Protein AF-A0A931T0I1-F1 (afdb_monomer)

Radius of gyration: 26.77 Å; Cα contacts (8 Å, |Δi|>4): 353; chains: 1; bounding box: 105×71×57 Å

pLDDT: mean 78.54, std 18.78, range [34.66, 98.31]

Solvent-accessible surface area (backbone atoms only — not comparable to full-atom values): 14944 Å² total; per-residue (Å²): 133,81,88,83,89,84,88,86,84,89,80,81,85,80,77,81,77,79,78,68,76,81,76,71,75,76,75,79,59,57,70,60,51,48,52,54,36,16,62,74,53,70,42,56,62,56,46,47,55,34,43,28,49,71,57,39,61,64,31,53,87,37,68,49,97,89,58,20,32,9,26,45,39,43,41,66,70,55,25,59,43,66,76,31,54,48,87,41,60,67,39,20,42,44,46,37,40,50,52,42,37,56,31,26,75,71,60,79,34,68,59,48,9,48,20,18,67,76,64,35,55,67,52,27,61,74,66,72,40,62,43,78,91,27,46,66,60,36,50,64,28,54,57,90,29,65,62,76,77,35,96,85,49,62,86,76,67,77,80,67,91,61,75,83,75,80,78,74,77,69,49,80,31,55,91,54,48,79,78,41,61,65,42,82,49,98,89,44,76,33,96,45,66,42,67,47,62,67,89,86,63,75,74,49,50,35,46,52,27,35,25,75,36,48,47,50,31,92,93,35,38,37,27,39,31,32,40,57,56,97,91,42,69,50,78,47,57,64,43,94,73,80,94,62,50,62,71,41,74,48,95

Foldseek 3Di:
DDDDDDDDDDDDDPPPPPPPPPPPPPPPPLLVLLVVLCVVLLNQSLLSQLQLCLQANQAQQDADPQGQGGSNRHHPVQCQQQVFDSSDNNSVSNSNSNQLSV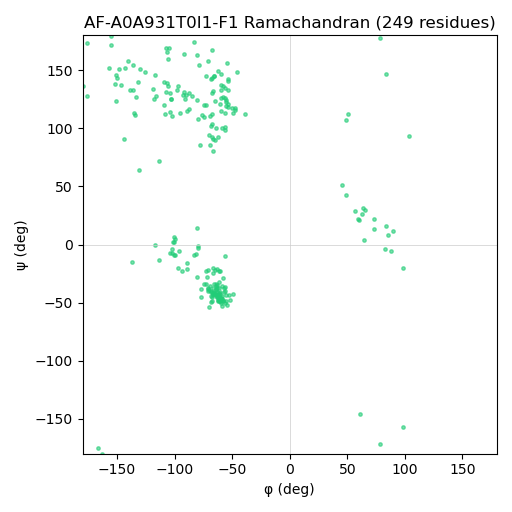LCLVLVDNLRSQLCSVPNNVQCLVVVDSDPVCPVVSCSSCVPRVCVVDPPDRPPPPPPPDDPPPDPAFDQQFPFDFPDAAADDPSGGDSHTDGDDPAPGGGAGRHKFFWQDAGQHPVFGGKTKGDPPPPDIDIDGDHPDTPDHHGDIGD

Mean predicted aligned error: 15.13 Å

Sequence (251 aa):
MASSARLSAGALFLGLLLLLPYQASASTDIPALVDKYAARYGVPLDVARNLVRVESGGRQSAVNPTGARGVMQLLPSTARALGVDINDPEQNIEGGMRYLRLQYDRFGRWDLALAAYHAGPRAVISCNCVPAKSQAYVRSILRNTRTLASPDQAPSQEKKDGAPQLYGGFQWPVRGVITAGFGRQGGRFHAGVDLSAPQGTPIGAARAGRVVLSDWHYDYGRTVILDHGEGLSTLYGHASVLLVGAGDVVE

Structure (mmCIF, N/CA/C/O backbone):
data_AF-A0A931T0I1-F1
#
_entry.id   AF-A0A931T0I1-F1
#
loop_
_atom_site.group_PDB
_atom_site.id
_atom_site.type_symbol
_atom_site.label_atom_id
_atom_site.label_alt_id
_atom_site.label_comp_id
_atom_site.label_asym_id
_atom_site.label_entity_id
_atom_site.label_seq_id
_atom_site.pdbx_PDB_ins_code
_atom_site.Cartn_x
_atom_site.Cartn_y
_atom_site.Cartn_z
_atom_site.occupancy
_atom_site.B_iso_or_equiv
_atom_site.auth_seq_id
_atom_site.auth_comp_id
_atom_site.auth_asym_id
_atom_site.auth_atom_id
_atom_site.pdbx_PDB_mod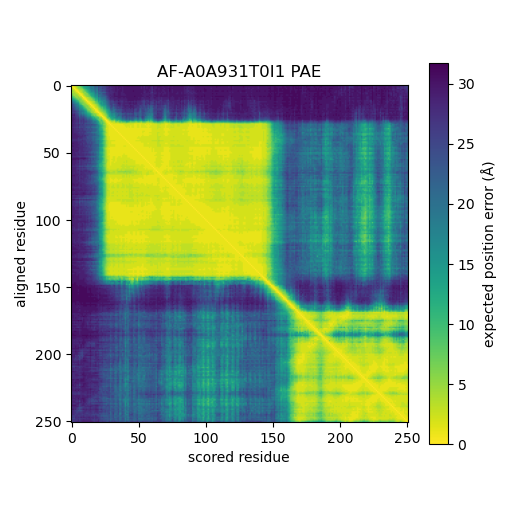el_num
ATOM 1 N N . MET A 1 1 ? 74.686 -51.696 -17.044 1.00 39.28 1 MET A N 1
ATOM 2 C CA . MET A 1 1 ?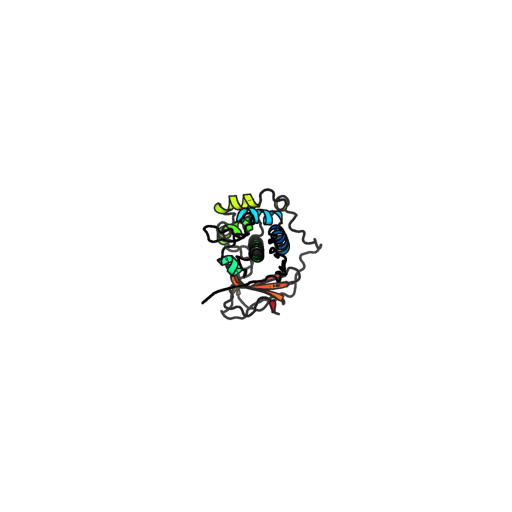 74.621 -51.423 -18.496 1.00 39.28 1 MET A CA 1
ATOM 3 C C . MET A 1 1 ? 73.158 -51.329 -18.911 1.00 39.28 1 MET A C 1
ATOM 5 O O . MET A 1 1 ? 72.410 -52.192 -18.487 1.00 39.28 1 MET A O 1
ATOM 9 N N . ALA A 1 2 ? 72.824 -50.284 -19.685 1.00 37.91 2 ALA A N 1
ATOM 10 C CA . ALA A 1 2 ? 71.693 -50.122 -20.623 1.00 37.91 2 ALA A CA 1
ATOM 11 C C . ALA A 1 2 ? 70.264 -50.449 -20.119 1.00 37.91 2 ALA A C 1
ATOM 13 O O . ALA A 1 2 ? 69.955 -51.583 -19.793 1.00 37.91 2 ALA A O 1
ATOM 14 N N . SER A 1 3 ? 69.344 -49.487 -19.965 1.00 42.66 3 SER A N 1
ATOM 15 C CA . SER A 1 3 ? 68.671 -48.686 -21.012 1.00 42.66 3 SER A CA 1
ATOM 16 C C . SER A 1 3 ? 68.089 -49.520 -22.157 1.00 42.66 3 SER A C 1
ATOM 18 O O . SER A 1 3 ? 68.832 -49.982 -23.018 1.00 42.66 3 SER A O 1
ATOM 20 N N . SER A 1 4 ? 66.759 -49.650 -22.214 1.00 39.94 4 SER A N 1
ATOM 21 C CA . SER A 1 4 ? 65.959 -49.199 -23.369 1.00 39.94 4 SER A CA 1
ATOM 22 C C . SER A 1 4 ? 64.451 -49.388 -23.136 1.00 39.94 4 SER A C 1
ATOM 24 O O . SER A 1 4 ? 63.968 -50.457 -22.781 1.00 39.94 4 SER A O 1
ATOM 26 N N . ALA A 1 5 ? 63.723 -48.292 -23.345 1.00 44.84 5 ALA A N 1
ATOM 27 C CA . ALA A 1 5 ? 62.269 -48.177 -23.383 1.00 44.84 5 ALA A CA 1
ATOM 28 C C . ALA A 1 5 ? 61.658 -48.831 -24.63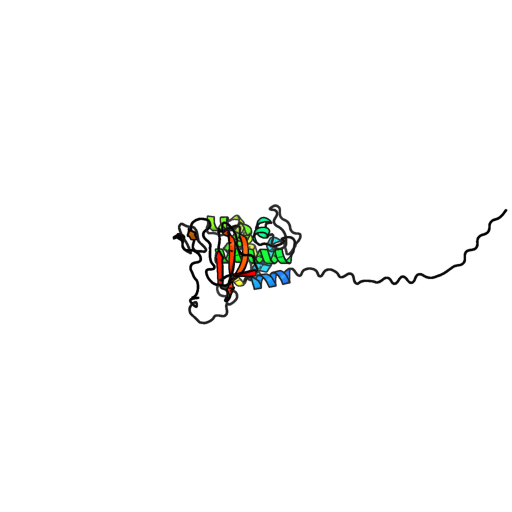1 1.00 44.84 5 ALA A C 1
ATOM 30 O O . ALA A 1 5 ? 62.336 -48.837 -25.656 1.00 44.84 5 ALA A O 1
ATOM 31 N N . ARG A 1 6 ? 60.360 -49.202 -24.589 1.00 42.66 6 ARG A N 1
ATOM 32 C CA . ARG A 1 6 ? 59.399 -49.044 -25.712 1.00 42.66 6 ARG A CA 1
ATOM 33 C C . ARG A 1 6 ? 57.955 -48.859 -25.212 1.00 42.66 6 ARG A C 1
ATOM 35 O O . ARG A 1 6 ? 57.430 -49.699 -24.492 1.00 42.66 6 ARG A O 1
ATOM 42 N N . LEU A 1 7 ? 57.340 -47.753 -25.633 1.00 44.62 7 LEU A N 1
ATOM 43 C CA . LEU A 1 7 ? 55.896 -47.482 -25.621 1.00 44.62 7 LEU A CA 1
ATOM 44 C C . LEU A 1 7 ? 55.210 -48.186 -26.809 1.00 44.62 7 LEU A C 1
ATOM 46 O O . LEU A 1 7 ? 55.831 -48.364 -27.855 1.00 44.62 7 LEU A O 1
ATOM 50 N N . SER A 1 8 ? 53.913 -48.481 -26.678 1.00 42.62 8 SER A N 1
ATOM 51 C CA . SER A 1 8 ? 52.958 -48.626 -27.789 1.00 42.62 8 SER A CA 1
ATOM 52 C C . SER A 1 8 ? 51.555 -48.243 -27.306 1.00 42.62 8 SER A C 1
ATOM 54 O O . SER A 1 8 ? 51.225 -48.414 -26.137 1.00 42.62 8 SER A O 1
ATOM 56 N N . ALA A 1 9 ? 50.776 -47.660 -28.210 1.00 43.12 9 ALA A N 1
ATOM 57 C CA . ALA A 1 9 ? 49.696 -46.717 -27.965 1.00 43.12 9 ALA A CA 1
ATOM 58 C C . ALA A 1 9 ? 48.291 -47.325 -27.802 1.00 43.12 9 ALA A C 1
ATOM 60 O O . ALA A 1 9 ? 48.008 -48.409 -28.301 1.00 43.12 9 ALA A O 1
ATOM 61 N N . GLY A 1 10 ? 47.389 -46.501 -27.253 1.00 43.00 10 GLY A N 1
ATOM 62 C CA . GLY A 1 10 ? 46.099 -46.231 -27.894 1.00 43.00 10 GLY A CA 1
ATOM 63 C C . GLY A 1 10 ? 44.871 -46.923 -27.309 1.00 43.00 10 GLY A C 1
ATOM 64 O O . GLY A 1 10 ? 44.475 -47.982 -27.777 1.00 43.00 10 GLY A O 1
ATOM 65 N N . ALA A 1 11 ? 44.170 -46.242 -26.402 1.00 46.75 11 ALA A N 1
ATOM 66 C CA . ALA A 1 11 ? 42.723 -46.393 -26.277 1.00 46.75 11 ALA A CA 1
ATOM 67 C C . ALA A 1 11 ? 42.101 -45.001 -26.127 1.00 46.75 11 ALA A C 1
ATOM 69 O O . ALA A 1 11 ? 42.373 -44.267 -25.178 1.00 46.75 11 ALA A O 1
ATOM 70 N N . LEU A 1 12 ? 41.347 -44.634 -27.159 1.00 41.53 12 LEU A N 1
ATOM 71 C CA . LEU A 1 12 ? 40.668 -43.362 -27.347 1.00 41.53 12 LEU A CA 1
ATOM 72 C C . LEU A 1 12 ? 39.692 -43.050 -26.207 1.00 41.53 12 LEU A C 1
ATOM 74 O O . LEU A 1 12 ? 38.886 -43.884 -25.802 1.00 41.53 12 LEU A O 1
ATOM 78 N N . PHE A 1 13 ? 39.732 -41.793 -25.770 1.00 45.56 13 PHE A N 1
ATOM 79 C CA . PHE A 1 13 ? 38.674 -41.125 -25.023 1.00 45.56 13 PHE A CA 1
ATOM 80 C C . PHE A 1 13 ? 37.353 -41.206 -25.805 1.00 45.56 13 PHE A C 1
ATOM 82 O O . PHE A 1 13 ? 37.238 -40.622 -26.881 1.00 45.56 13 PHE A O 1
ATOM 89 N N . LEU A 1 14 ? 36.332 -41.840 -25.229 1.00 41.75 14 LEU A N 1
ATOM 90 C CA . LEU A 1 14 ? 34.938 -41.515 -25.531 1.00 41.75 14 LEU A CA 1
ATOM 91 C C . LEU A 1 14 ? 34.320 -40.916 -24.265 1.00 41.75 14 LEU A C 1
ATOM 93 O O . LEU A 1 14 ? 33.559 -41.548 -23.537 1.00 41.75 14 LEU A O 1
ATOM 97 N N . GLY A 1 15 ? 34.732 -39.685 -23.959 1.00 44.69 15 GLY A N 1
ATOM 98 C CA . GLY A 1 15 ? 34.054 -38.865 -22.967 1.00 44.69 15 GLY A CA 1
ATOM 99 C C . GLY A 1 15 ? 32.688 -38.484 -23.519 1.00 44.69 15 GLY A C 1
ATOM 100 O O . GLY A 1 15 ? 32.592 -37.600 -24.367 1.00 44.69 15 GLY A O 1
ATOM 101 N N . LEU A 1 16 ? 31.636 -39.158 -23.058 1.00 47.34 16 LEU A N 1
ATOM 102 C CA . LEU A 1 16 ? 30.267 -38.690 -23.226 1.00 47.34 16 LEU A CA 1
ATOM 103 C C . LEU A 1 16 ? 30.133 -37.389 -22.425 1.00 47.34 16 LEU A C 1
ATOM 105 O O . LEU A 1 16 ? 29.838 -37.402 -21.231 1.00 47.34 16 LEU A O 1
ATOM 109 N N . LEU A 1 17 ? 30.409 -36.259 -23.076 1.00 53.91 17 LEU A N 1
ATOM 110 C CA . LEU A 1 17 ? 30.082 -34.939 -22.561 1.00 53.91 17 LEU A CA 1
ATOM 111 C C . LEU A 1 17 ? 28.553 -34.833 -22.564 1.00 53.91 17 LEU A C 1
ATOM 113 O O . LEU A 1 17 ? 27.941 -34.497 -23.576 1.00 53.91 17 LEU A O 1
ATOM 117 N N . LEU A 1 18 ? 27.933 -35.188 -21.439 1.00 51.91 18 LEU A N 1
ATOM 118 C CA . LEU A 1 18 ? 26.526 -34.919 -21.170 1.00 51.91 18 LEU A CA 1
ATOM 119 C C . LEU A 1 18 ? 26.352 -33.395 -21.149 1.00 51.91 18 LEU A C 1
ATOM 121 O O . LEU A 1 18 ? 26.559 -32.738 -20.131 1.00 51.91 18 LEU A O 1
ATOM 125 N N . LEU A 1 19 ? 26.010 -32.831 -22.307 1.00 59.41 19 LEU A N 1
ATOM 126 C CA . LEU A 1 19 ? 25.482 -31.479 -22.433 1.00 59.41 19 LEU A CA 1
ATOM 127 C C . LEU A 1 19 ? 24.107 -31.472 -21.761 1.00 59.41 19 LEU A C 1
ATOM 129 O O . LEU A 1 19 ? 23.077 -31.602 -22.420 1.00 59.41 19 LEU A O 1
ATOM 133 N N . LEU A 1 20 ? 24.086 -31.368 -20.431 1.00 54.78 20 LEU A N 1
ATOM 134 C CA . LEU A 1 20 ? 22.876 -30.951 -19.738 1.00 54.78 20 LEU A CA 1
ATOM 135 C C . LEU A 1 20 ? 22.497 -29.591 -20.336 1.00 54.78 20 LEU A C 1
ATOM 137 O O . LEU A 1 20 ? 23.362 -28.708 -20.381 1.00 54.78 20 LEU A O 1
ATOM 141 N N . PRO A 1 21 ? 21.262 -29.400 -20.831 1.00 53.94 21 PRO A N 1
ATOM 142 C CA . PRO A 1 21 ? 20.842 -28.075 -21.240 1.00 53.94 21 PRO A CA 1
ATOM 143 C C . PRO A 1 21 ? 21.047 -27.158 -20.036 1.00 53.94 21 PRO A C 1
ATOM 145 O O . PRO A 1 21 ? 20.543 -27.429 -18.944 1.00 53.94 21 PRO A O 1
ATOM 148 N N . TYR A 1 22 ? 21.839 -26.102 -20.222 1.00 56.28 22 TYR A N 1
ATOM 149 C CA . TYR A 1 22 ? 21.870 -24.993 -19.285 1.00 56.28 22 TYR A CA 1
ATOM 150 C C . TYR A 1 22 ? 20.440 -24.460 -19.241 1.00 56.28 22 TYR A C 1
ATOM 152 O O . TYR A 1 22 ? 19.994 -23.794 -20.175 1.00 56.28 22 TYR A O 1
ATOM 160 N N . GLN A 1 23 ? 19.688 -24.843 -18.208 1.00 50.84 23 GLN A N 1
ATOM 161 C CA . GLN A 1 23 ? 18.370 -24.289 -17.951 1.00 50.84 23 GLN A CA 1
ATOM 162 C C . GLN A 1 23 ? 18.609 -22.829 -17.578 1.00 50.84 23 GLN A C 1
ATOM 164 O O . GLN A 1 23 ? 18.891 -22.507 -16.424 1.00 50.84 23 GLN A O 1
ATOM 169 N N . ALA A 1 24 ? 18.587 -21.950 -18.580 1.00 51.09 24 ALA A N 1
ATOM 170 C CA . ALA A 1 24 ? 18.545 -20.522 -18.352 1.00 51.09 24 ALA A CA 1
ATOM 171 C C . ALA A 1 24 ? 17.316 -20.271 -17.476 1.00 51.09 24 ALA A C 1
ATOM 173 O O . ALA A 1 24 ? 16.191 -20.539 -17.898 1.00 51.09 24 ALA A O 1
ATOM 174 N N . SER A 1 25 ? 17.546 -19.845 -16.232 1.00 50.84 25 SER A N 1
ATOM 175 C CA . SER A 1 25 ? 16.476 -19.465 -15.314 1.00 50.84 25 SER A CA 1
ATOM 176 C C . SER A 1 25 ? 15.561 -18.498 -16.061 1.00 50.84 25 SER A C 1
ATOM 178 O O . SER A 1 25 ? 16.039 -17.467 -16.542 1.00 50.84 25 SER A O 1
ATOM 180 N N . ALA A 1 26 ? 14.296 -18.874 -16.262 1.00 57.47 26 ALA A N 1
ATOM 181 C CA . ALA A 1 26 ? 13.353 -18.058 -17.012 1.00 57.47 26 ALA A CA 1
ATOM 182 C C . ALA A 1 26 ? 13.342 -16.657 -16.390 1.00 57.47 26 ALA A C 1
ATOM 184 O O . ALA A 1 26 ? 13.067 -16.505 -15.199 1.00 57.47 26 ALA A O 1
ATOM 185 N N . SER A 1 27 ? 13.717 -15.641 -17.167 1.00 67.81 27 SER A N 1
ATOM 186 C CA . SER A 1 27 ? 13.719 -14.260 -16.695 1.00 67.81 27 SER A CA 1
ATOM 187 C C . SER A 1 27 ? 12.324 -13.916 -16.185 1.00 67.81 27 SER A C 1
ATOM 189 O O . SER A 1 27 ? 11.358 -14.064 -16.934 1.00 67.81 27 SER A O 1
ATOM 191 N N . THR A 1 28 ? 12.209 -13.472 -14.934 1.00 83.38 28 THR A N 1
ATOM 192 C CA . THR A 1 28 ? 10.929 -13.065 -14.352 1.00 83.38 28 THR A CA 1
ATOM 193 C C . THR A 1 28 ? 10.257 -12.014 -15.239 1.00 83.38 28 THR A C 1
ATOM 195 O O . THR A 1 28 ? 10.821 -10.943 -15.472 1.00 83.38 28 THR A O 1
ATOM 198 N N . ASP A 1 29 ? 9.049 -12.306 -15.722 1.00 95.00 29 ASP A N 1
ATOM 199 C CA . ASP A 1 29 ? 8.261 -11.377 -16.534 1.00 95.00 29 ASP A CA 1
ATOM 200 C C . ASP A 1 29 ? 7.613 -10.317 -15.630 1.00 95.00 29 ASP A C 1
ATOM 202 O O . ASP A 1 29 ? 6.489 -10.459 -15.145 1.00 95.00 29 ASP A O 1
ATOM 206 N N . ILE A 1 30 ? 8.377 -9.257 -15.351 1.00 96.19 30 ILE A N 1
ATOM 207 C CA . ILE A 1 30 ? 7.941 -8.132 -14.517 1.00 96.19 30 ILE A CA 1
ATOM 208 C C . ILE A 1 30 ? 6.632 -7.512 -15.039 1.00 96.19 30 ILE A C 1
ATOM 210 O O . ILE A 1 30 ? 5.723 -7.342 -14.226 1.00 96.19 30 ILE A O 1
ATOM 214 N N . PRO A 1 31 ? 6.471 -7.196 -16.344 1.00 97.25 31 PRO A N 1
ATOM 215 C CA . PRO A 1 31 ? 5.186 -6.745 -16.881 1.00 97.25 31 PRO A CA 1
ATOM 216 C C . PRO A 1 31 ? 4.008 -7.671 -16.554 1.00 97.25 31 PRO A C 1
ATOM 218 O O . PRO A 1 31 ? 2.986 -7.189 -16.067 1.00 97.25 31 PRO A O 1
ATOM 221 N N . ALA A 1 32 ? 4.147 -8.985 -16.757 1.00 96.44 32 ALA A N 1
ATOM 222 C CA . ALA A 1 32 ? 3.066 -9.928 -16.471 1.00 96.44 32 ALA A CA 1
ATOM 223 C C . ALA A 1 32 ? 2.710 -9.980 -14.976 1.00 96.44 32 ALA A C 1
ATOM 225 O O . ALA A 1 32 ? 1.532 -10.040 -14.619 1.00 96.44 32 ALA A O 1
ATOM 226 N N . LEU A 1 33 ? 3.707 -9.905 -14.088 1.00 97.31 33 LEU A N 1
ATOM 227 C CA . LEU A 1 33 ? 3.473 -9.833 -12.643 1.00 97.31 33 LEU A CA 1
ATOM 228 C C . LEU A 1 33 ? 2.764 -8.536 -12.239 1.00 97.31 33 LEU A C 1
ATOM 230 O O . LEU A 1 33 ? 1.833 -8.565 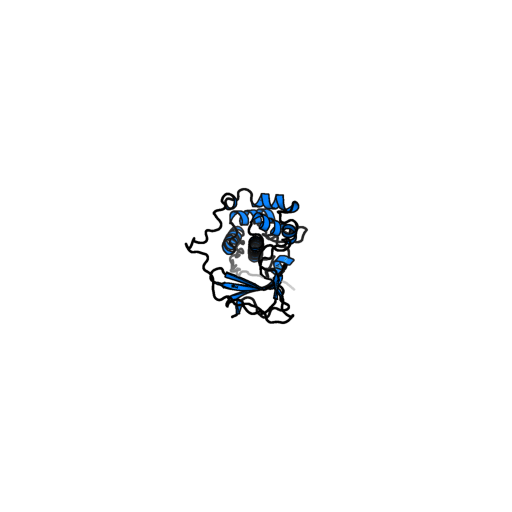-11.434 1.00 97.31 33 LEU A O 1
ATOM 234 N N . VAL A 1 34 ? 3.164 -7.401 -12.814 1.00 97.88 34 VAL A N 1
ATOM 235 C CA . VAL A 1 34 ? 2.508 -6.106 -12.582 1.00 97.88 34 VAL A CA 1
ATOM 236 C C . VAL A 1 34 ? 1.039 -6.179 -12.977 1.00 97.88 34 VAL A C 1
ATOM 238 O O . VAL A 1 34 ? 0.186 -5.793 -12.182 1.00 97.88 34 VAL A O 1
ATOM 241 N N . ASP A 1 35 ? 0.733 -6.727 -14.152 1.00 95.00 35 ASP A N 1
ATOM 242 C CA . ASP A 1 35 ? -0.639 -6.887 -14.630 1.00 95.00 35 ASP A CA 1
ATOM 243 C C . ASP A 1 35 ? -1.455 -7.830 -13.725 1.00 95.00 35 ASP A C 1
ATOM 245 O O . ASP A 1 35 ? -2.571 -7.492 -13.319 1.00 95.00 35 ASP A O 1
ATOM 249 N N . LYS A 1 36 ? -0.873 -8.978 -13.343 1.00 93.44 36 LYS A N 1
ATOM 250 C CA . LYS A 1 36 ? -1.465 -9.964 -12.421 1.00 93.44 36 LYS A CA 1
ATOM 251 C C . LYS A 1 36 ? -1.872 -9.320 -11.096 1.00 93.44 36 LYS A C 1
ATOM 253 O O . LYS A 1 36 ? -3.011 -9.473 -10.653 1.00 93.44 36 LYS A O 1
ATOM 258 N N . TYR A 1 37 ? -0.956 -8.601 -10.449 1.00 93.19 37 TYR A N 1
ATOM 259 C CA . TYR A 1 37 ? -1.215 -8.024 -9.130 1.00 93.19 37 TYR A CA 1
ATOM 260 C C . TYR A 1 37 ? -2.017 -6.726 -9.182 1.00 93.19 37 TYR A C 1
ATOM 262 O O . TYR A 1 37 ? -2.788 -6.464 -8.258 1.00 93.19 37 TYR A O 1
ATOM 270 N N . ALA A 1 38 ? -1.921 -5.955 -10.267 1.00 91.25 38 ALA A N 1
ATOM 271 C CA . ALA A 1 38 ? -2.822 -4.834 -10.504 1.00 91.25 38 ALA A CA 1
ATOM 272 C C . ALA A 1 38 ? -4.278 -5.316 -10.575 1.00 91.25 38 ALA A C 1
ATOM 274 O O . ALA A 1 38 ? -5.130 -4.798 -9.853 1.00 91.25 38 ALA A O 1
ATOM 275 N N . ALA A 1 39 ? -4.545 -6.373 -11.353 1.00 80.88 39 ALA A N 1
ATOM 276 C CA . ALA A 1 39 ? -5.865 -6.991 -11.426 1.00 80.88 39 ALA A CA 1
ATOM 277 C C . ALA A 1 39 ? -6.316 -7.548 -10.066 1.00 80.88 39 ALA A C 1
ATOM 279 O O . ALA A 1 39 ? -7.425 -7.252 -9.622 1.00 80.88 39 ALA A O 1
ATOM 280 N N . ARG A 1 40 ? -5.441 -8.286 -9.364 1.00 79.06 40 ARG A N 1
ATOM 281 C CA . ARG A 1 40 ? -5.751 -8.891 -8.055 1.00 79.06 40 ARG A CA 1
ATOM 282 C C . ARG A 1 40 ? -6.187 -7.869 -7.004 1.00 79.06 40 ARG A C 1
ATOM 284 O O . ARG A 1 40 ? -7.094 -8.154 -6.231 1.00 79.06 40 ARG A O 1
ATOM 291 N N . TYR A 1 41 ? -5.541 -6.705 -6.962 1.00 80.12 41 TYR A N 1
ATOM 292 C CA . TYR A 1 41 ? -5.806 -5.672 -5.954 1.00 80.12 41 TYR A CA 1
ATOM 293 C C . TYR A 1 41 ? -6.696 -4.527 -6.464 1.00 80.12 41 TYR A C 1
ATOM 295 O O . TYR A 1 41 ? -6.908 -3.543 -5.753 1.00 80.12 41 TYR A O 1
ATOM 303 N N . GLY A 1 42 ? -7.234 -4.633 -7.684 1.00 81.69 42 GLY A N 1
ATOM 304 C CA . GLY A 1 42 ? -8.090 -3.605 -8.279 1.00 81.69 42 GLY A CA 1
ATOM 305 C C . GLY A 1 42 ? -7.373 -2.270 -8.511 1.00 81.69 42 GLY A C 1
ATOM 306 O O . GLY A 1 42 ? -7.997 -1.214 -8.411 1.00 81.69 42 GLY A O 1
ATOM 307 N N . VAL A 1 43 ? -6.066 -2.305 -8.780 1.00 88.50 43 VAL A N 1
ATOM 308 C CA . VAL A 1 43 ? -5.289 -1.132 -9.195 1.00 88.50 43 VAL A CA 1
ATOM 309 C C . VAL A 1 43 ? -5.440 -0.970 -10.711 1.00 88.50 43 VAL A C 1
ATOM 311 O O . VAL A 1 43 ? -5.188 -1.927 -11.445 1.00 88.50 43 VAL A O 1
ATOM 314 N N . PRO A 1 44 ? -5.817 0.217 -11.217 1.00 93.62 44 PRO A N 1
ATOM 315 C CA . PRO A 1 44 ? -5.883 0.466 -12.647 1.00 93.62 44 PRO A CA 1
ATOM 316 C C . PRO A 1 44 ? -4.569 0.137 -13.350 1.00 93.62 44 PRO A C 1
ATOM 318 O O . PRO A 1 44 ? -3.493 0.539 -12.905 1.00 93.62 44 PRO A O 1
ATOM 321 N N . LEU A 1 45 ? -4.657 -0.587 -14.463 1.00 92.94 45 LEU A N 1
ATOM 322 C CA . LEU A 1 45 ? -3.486 -1.128 -15.153 1.00 92.94 45 LEU A CA 1
ATOM 323 C C . LEU A 1 45 ? -2.526 -0.034 -15.638 1.00 92.94 45 LEU A C 1
ATOM 325 O O . LEU A 1 45 ? -1.305 -0.182 -15.583 1.00 92.94 45 LEU A O 1
ATOM 329 N N . ASP A 1 46 ? -3.081 1.085 -16.096 1.00 93.75 46 ASP A N 1
ATOM 330 C CA . ASP A 1 46 ? -2.318 2.260 -16.501 1.00 93.75 46 ASP A CA 1
ATOM 331 C C . ASP A 1 46 ? -1.598 2.915 -15.313 1.00 93.75 46 ASP A C 1
ATOM 333 O O . ASP A 1 46 ? -0.412 3.227 -15.425 1.00 93.75 46 ASP A O 1
ATOM 337 N N . VAL A 1 47 ? -2.262 3.038 -14.160 1.00 96.69 47 VAL A N 1
ATOM 338 C CA . VAL A 1 47 ? -1.653 3.513 -12.906 1.00 96.69 47 VAL A CA 1
ATOM 339 C C . VAL A 1 47 ? -0.528 2.578 -12.454 1.00 96.69 47 VAL A C 1
ATOM 341 O O . VAL A 1 47 ? 0.573 3.054 -12.190 1.00 96.69 47 VAL A O 1
ATOM 344 N N . ALA A 1 48 ? -0.762 1.264 -12.418 1.00 97.00 48 ALA A N 1
ATOM 345 C CA . ALA A 1 48 ? 0.217 0.262 -11.992 1.00 97.00 48 ALA A CA 1
ATOM 346 C C . ALA A 1 48 ? 1.490 0.283 -12.856 1.00 97.00 48 ALA A C 1
ATOM 348 O O . ALA A 1 48 ? 2.607 0.387 -12.343 1.00 97.00 48 ALA A O 1
ATOM 349 N N . ARG A 1 49 ? 1.335 0.256 -14.185 1.00 96.44 49 ARG A N 1
ATOM 350 C CA . ARG A 1 49 ? 2.465 0.299 -15.126 1.00 96.44 49 ARG A CA 1
ATOM 351 C C . ARG A 1 49 ? 3.204 1.638 -15.079 1.00 96.44 49 ARG A C 1
ATOM 353 O O . ARG A 1 49 ? 4.431 1.669 -15.187 1.00 96.44 49 ARG A O 1
ATOM 360 N N . ASN A 1 50 ? 2.484 2.751 -14.912 1.00 97.00 50 ASN A N 1
ATOM 361 C CA . ASN A 1 50 ? 3.098 4.068 -14.751 1.00 97.00 50 ASN A CA 1
ATOM 362 C C . ASN A 1 50 ? 3.886 4.173 -13.438 1.00 97.00 50 ASN A C 1
ATOM 364 O O . ASN A 1 50 ? 4.999 4.698 -13.453 1.00 97.00 50 ASN A O 1
ATOM 368 N N . LEU A 1 51 ? 3.344 3.645 -12.339 1.00 97.69 51 LEU A N 1
ATOM 369 C CA . LEU A 1 51 ? 4.001 3.597 -11.035 1.00 97.69 51 LEU A CA 1
ATOM 370 C C . LEU A 1 51 ? 5.328 2.837 -11.116 1.00 97.69 51 LEU A C 1
ATOM 372 O O . LEU A 1 51 ? 6.369 3.403 -10.803 1.00 97.69 51 LEU A O 1
ATOM 376 N N . VAL A 1 52 ? 5.323 1.611 -11.643 1.00 98.00 52 VAL A N 1
ATOM 377 C CA . VAL A 1 52 ? 6.539 0.787 -11.804 1.00 98.00 52 VAL A CA 1
ATOM 378 C C . VAL A 1 52 ? 7.619 1.506 -12.617 1.00 98.00 52 VAL A C 1
ATOM 380 O O . VAL A 1 52 ? 8.811 1.450 -12.291 1.00 98.00 52 VAL A O 1
ATOM 383 N N . ARG A 1 53 ? 7.211 2.217 -13.676 1.00 97.25 53 ARG A N 1
ATOM 384 C CA . ARG A 1 53 ? 8.129 3.016 -14.495 1.00 97.25 53 ARG A CA 1
ATOM 385 C C . ARG A 1 53 ? 8.787 4.133 -13.687 1.00 97.25 53 ARG A C 1
ATOM 387 O O . ARG A 1 53 ? 9.980 4.359 -13.854 1.00 97.25 53 ARG A O 1
ATOM 394 N N . VAL A 1 54 ? 8.010 4.829 -12.859 1.00 97.50 54 VAL A N 1
ATOM 395 C CA . VAL A 1 54 ? 8.488 5.940 -12.025 1.00 97.50 54 VAL A CA 1
ATOM 396 C C . VAL A 1 54 ? 9.375 5.441 -10.884 1.00 97.50 54 VAL A C 1
ATOM 398 O O . VAL A 1 54 ? 10.392 6.073 -10.616 1.00 97.50 54 VAL A O 1
ATOM 401 N N . GLU A 1 55 ? 9.033 4.316 -10.256 1.00 97.50 55 GLU A N 1
ATOM 402 C CA . GLU A 1 55 ? 9.774 3.788 -9.105 1.00 97.50 55 GLU A CA 1
ATOM 403 C C . GLU A 1 55 ? 11.158 3.259 -9.487 1.00 97.50 55 GLU A C 1
ATOM 405 O O . GLU A 1 55 ? 12.177 3.666 -8.931 1.00 97.50 55 GLU A O 1
ATOM 410 N N . SER A 1 56 ? 11.226 2.350 -10.458 1.00 97.81 56 SER A N 1
ATOM 411 C CA . SER A 1 56 ? 12.484 1.662 -10.785 1.00 97.81 56 SER A CA 1
ATOM 412 C C . SER A 1 56 ? 12.749 1.525 -12.280 1.00 97.81 56 SER A C 1
ATOM 414 O O . SER A 1 56 ? 13.878 1.206 -12.675 1.00 97.81 56 SER A O 1
ATOM 416 N N . GLY A 1 57 ? 11.728 1.735 -13.116 1.00 96.31 57 GLY A N 1
ATOM 417 C CA . GLY A 1 57 ? 11.757 1.323 -14.517 1.00 96.31 57 GLY A CA 1
ATOM 418 C C . GLY A 1 57 ? 11.616 -0.193 -14.694 1.00 96.31 57 GLY A C 1
ATOM 419 O O . GLY A 1 57 ? 12.064 -0.717 -15.707 1.00 96.31 57 GLY A O 1
ATOM 420 N N . GLY A 1 58 ? 11.057 -0.906 -13.707 1.00 96.44 58 GLY A N 1
ATOM 421 C CA . GLY A 1 58 ? 10.937 -2.370 -13.722 1.00 96.44 58 GLY A CA 1
ATOM 422 C C . GLY A 1 58 ? 12.190 -3.119 -13.254 1.00 96.44 58 GLY A C 1
ATOM 423 O O . GLY A 1 58 ? 12.322 -4.312 -13.508 1.00 96.44 58 GLY A O 1
ATOM 424 N N . ARG A 1 59 ? 13.136 -2.443 -12.589 1.00 96.69 59 ARG A N 1
ATOM 425 C CA . ARG A 1 59 ? 14.425 -3.032 -12.193 1.00 96.69 59 ARG A CA 1
ATOM 426 C C . ARG A 1 59 ? 14.384 -3.554 -10.762 1.00 96.69 59 ARG A C 1
ATOM 428 O O . ARG A 1 59 ? 14.378 -2.767 -9.819 1.00 96.69 59 ARG A O 1
ATOM 435 N N . GLN A 1 60 ? 14.477 -4.872 -10.594 1.00 96.38 60 GLN A N 1
ATOM 436 C CA . GLN A 1 60 ? 14.531 -5.483 -9.261 1.00 96.38 60 GLN A CA 1
ATOM 437 C C . GLN A 1 60 ? 15.819 -5.148 -8.486 1.00 96.38 60 GLN A C 1
ATOM 439 O O . GLN A 1 60 ? 15.819 -5.113 -7.261 1.00 96.38 60 GLN A O 1
ATOM 444 N N . SER A 1 61 ? 16.914 -4.824 -9.173 1.00 95.75 61 SER A N 1
ATOM 445 C CA . SER A 1 61 ? 18.162 -4.392 -8.531 1.00 95.75 61 SER A CA 1
ATOM 446 C C . SER A 1 61 ? 18.162 -2.924 -8.081 1.00 95.75 61 SER A C 1
ATOM 448 O O . SER A 1 61 ? 19.159 -2.456 -7.533 1.00 95.75 61 SER A O 1
ATOM 450 N N . ALA A 1 62 ? 17.085 -2.167 -8.326 1.00 96.50 62 ALA A N 1
ATOM 451 C CA . ALA A 1 62 ? 17.035 -0.750 -7.988 1.00 96.50 62 ALA A CA 1
ATOM 452 C C . ALA A 1 62 ? 17.034 -0.534 -6.469 1.00 96.50 62 ALA A C 1
ATOM 454 O O . ALA A 1 62 ? 16.213 -1.102 -5.748 1.00 96.50 62 ALA A O 1
ATOM 455 N N . VAL A 1 63 ? 17.918 0.347 -5.997 1.00 96.75 63 VAL A N 1
ATOM 456 C CA . VAL A 1 63 ? 17.981 0.806 -4.607 1.00 96.75 63 VAL A CA 1
ATOM 457 C C . VAL A 1 63 ? 18.173 2.318 -4.605 1.00 96.75 63 VAL A C 1
ATOM 459 O O . VAL A 1 63 ? 19.034 2.823 -5.327 1.00 96.75 63 VAL A O 1
ATOM 462 N N . ASN A 1 64 ? 17.392 3.041 -3.803 1.00 91.19 64 ASN A N 1
ATOM 463 C CA . ASN A 1 64 ? 17.524 4.493 -3.664 1.00 91.19 64 ASN A CA 1
ATOM 464 C C . ASN A 1 64 ? 18.195 4.899 -2.327 1.00 91.19 64 ASN A C 1
ATOM 466 O O . ASN A 1 64 ? 18.328 4.066 -1.426 1.00 91.19 64 ASN A O 1
ATOM 470 N N . PRO A 1 65 ? 18.597 6.177 -2.146 1.00 93.56 65 PRO A N 1
ATOM 471 C CA . PRO A 1 65 ? 19.269 6.644 -0.925 1.00 93.56 65 PRO A CA 1
ATOM 472 C C . PRO A 1 65 ? 18.458 6.502 0.372 1.00 93.56 65 PRO A C 1
ATOM 474 O O . PRO A 1 65 ? 19.039 6.449 1.451 1.00 93.56 65 PRO A O 1
ATOM 477 N N . THR A 1 66 ? 17.125 6.425 0.289 1.00 82.31 66 THR A N 1
ATOM 478 C CA . THR A 1 66 ? 16.257 6.177 1.459 1.00 82.31 66 THR A CA 1
ATOM 479 C C . THR A 1 66 ? 16.210 4.699 1.857 1.00 82.31 66 THR A C 1
ATOM 481 O O . THR A 1 66 ? 15.588 4.338 2.854 1.00 82.31 66 THR A O 1
ATOM 484 N N . GLY A 1 67 ? 16.881 3.838 1.086 1.00 90.00 67 GLY A N 1
ATOM 485 C CA . GLY A 1 67 ? 16.934 2.397 1.291 1.00 90.00 67 GLY A CA 1
ATOM 486 C C . GLY A 1 67 ? 15.768 1.642 0.662 1.00 90.00 67 GLY A C 1
ATOM 487 O O . GLY A 1 67 ? 15.651 0.443 0.910 1.00 90.00 67 GLY A O 1
ATOM 488 N N . ALA A 1 68 ? 14.923 2.303 -0.132 1.00 93.00 68 ALA A N 1
ATOM 489 C CA . ALA A 1 68 ? 13.836 1.649 -0.845 1.00 93.00 68 ALA A CA 1
ATOM 490 C C . ALA A 1 68 ? 14.385 0.728 -1.946 1.00 93.00 68 ALA A C 1
ATOM 492 O O . ALA A 1 68 ? 15.402 1.065 -2.558 1.00 93.00 68 ALA A O 1
ATOM 493 N N . ARG A 1 69 ? 13.763 -0.442 -2.168 1.00 97.19 69 ARG A N 1
ATOM 494 C CA . ARG A 1 69 ? 14.321 -1.494 -3.042 1.00 97.19 69 ARG A CA 1
ATOM 495 C C . ARG A 1 69 ? 13.312 -2.133 -3.986 1.00 97.19 69 ARG A C 1
ATOM 497 O O . ARG A 1 69 ? 12.121 -2.231 -3.685 1.00 97.19 69 ARG A O 1
ATOM 504 N N . GLY A 1 70 ? 13.845 -2.652 -5.085 1.00 97.25 70 GLY A N 1
ATOM 505 C CA . GLY A 1 70 ? 13.130 -3.494 -6.031 1.00 97.25 70 GLY A CA 1
ATOM 506 C C . GLY A 1 70 ? 12.221 -2.725 -6.976 1.00 97.25 70 GLY A C 1
ATOM 507 O O . GLY A 1 70 ? 12.239 -1.490 -7.031 1.00 97.25 70 GLY A O 1
ATOM 508 N N . VAL A 1 71 ? 11.427 -3.486 -7.724 1.00 97.81 71 VAL A N 1
ATOM 509 C CA . VAL A 1 71 ? 10.549 -2.986 -8.790 1.00 97.81 71 VAL A CA 1
ATOM 510 C C . VAL A 1 71 ? 9.639 -1.849 -8.317 1.00 97.81 71 VAL A C 1
ATOM 512 O O . VAL A 1 71 ? 9.500 -0.842 -9.012 1.00 97.81 71 VAL A O 1
ATOM 515 N N . MET A 1 72 ? 9.062 -1.990 -7.128 1.00 98.12 72 MET A N 1
ATOM 516 C CA . MET A 1 72 ? 8.086 -1.071 -6.543 1.00 98.12 72 MET A CA 1
ATOM 517 C C . MET A 1 72 ? 8.694 -0.099 -5.525 1.00 98.12 72 MET A C 1
ATOM 519 O O . MET A 1 72 ? 7.945 0.631 -4.878 1.00 98.12 72 MET A O 1
ATOM 523 N N . GLN A 1 73 ? 10.025 -0.112 -5.353 1.00 97.75 73 GLN A N 1
ATOM 524 C CA . GLN A 1 73 ? 10.753 0.711 -4.375 1.00 97.75 73 GLN A CA 1
ATOM 525 C C . GLN A 1 73 ? 10.080 0.711 -2.996 1.00 97.75 73 GLN A C 1
ATOM 527 O O . GLN A 1 73 ? 9.825 1.751 -2.389 1.00 97.75 73 GLN A O 1
ATOM 532 N N . LEU A 1 74 ? 9.782 -0.478 -2.476 1.00 91.12 74 LEU A N 1
ATOM 533 C CA . LEU A 1 74 ? 9.266 -0.593 -1.119 1.00 91.12 74 LEU A CA 1
ATOM 534 C C . LEU A 1 74 ? 10.348 -0.190 -0.116 1.00 91.12 74 LEU A C 1
ATOM 536 O O . LEU A 1 74 ? 11.526 -0.499 -0.290 1.00 91.12 74 LEU A O 1
ATOM 540 N N . LEU A 1 75 ? 9.962 0.466 0.976 1.00 86.88 75 LEU A N 1
ATOM 541 C CA . LEU A 1 75 ? 10.862 0.602 2.117 1.00 86.88 75 LEU A CA 1
ATOM 542 C C . LEU A 1 75 ? 10.981 -0.754 2.834 1.00 86.88 75 LEU A C 1
ATOM 544 O O . LEU A 1 75 ? 9.980 -1.463 2.965 1.00 86.88 75 LEU A O 1
ATOM 548 N N . PRO A 1 76 ? 12.154 -1.114 3.387 1.00 83.94 76 PRO A N 1
ATOM 549 C CA . PRO A 1 76 ? 12.312 -2.354 4.148 1.00 83.94 76 PRO A CA 1
ATOM 550 C C . PRO A 1 76 ? 11.367 -2.474 5.352 1.00 83.94 76 PRO A C 1
ATOM 552 O O . PRO A 1 76 ? 11.021 -3.579 5.759 1.00 83.94 76 PRO A O 1
ATOM 555 N N . SER A 1 77 ? 10.953 -1.351 5.949 1.00 74.69 77 SER A N 1
ATOM 556 C CA . SER A 1 77 ? 9.934 -1.328 7.007 1.00 74.69 77 SER A CA 1
ATOM 557 C C . SER A 1 77 ? 8.549 -1.708 6.478 1.00 74.69 77 SER A C 1
ATOM 559 O O . SER A 1 77 ? 7.839 -2.467 7.131 1.00 74.69 77 SER A O 1
ATOM 561 N N . THR A 1 78 ? 8.190 -1.233 5.284 1.00 78.56 78 THR A N 1
ATOM 562 C CA . THR A 1 78 ? 6.934 -1.562 4.601 1.00 78.56 78 THR A CA 1
ATOM 563 C C . THR A 1 78 ? 6.907 -3.024 4.171 1.00 78.56 78 THR A C 1
ATOM 565 O O . THR A 1 78 ? 5.925 -3.703 4.439 1.00 78.56 78 THR A O 1
ATOM 568 N N . ALA A 1 79 ? 7.994 -3.542 3.591 1.00 80.25 79 ALA A N 1
ATOM 569 C CA . ALA A 1 79 ? 8.092 -4.955 3.220 1.00 80.25 79 ALA A CA 1
ATOM 570 C C . ALA A 1 79 ? 7.905 -5.886 4.432 1.00 80.25 79 ALA A C 1
ATOM 572 O O . ALA A 1 79 ? 7.117 -6.825 4.374 1.00 80.25 79 ALA A O 1
ATOM 573 N N . ARG A 1 80 ? 8.542 -5.553 5.566 1.00 76.69 80 ARG A N 1
ATOM 574 C CA . ARG A 1 80 ? 8.354 -6.276 6.834 1.00 76.69 80 ARG A CA 1
ATOM 575 C C . ARG A 1 80 ? 6.900 -6.275 7.292 1.00 76.69 80 ARG A C 1
ATOM 577 O O . ARG A 1 80 ? 6.387 -7.326 7.631 1.00 76.69 80 ARG A O 1
ATOM 584 N N . ALA A 1 81 ? 6.248 -5.113 7.272 1.00 63.00 81 ALA A N 1
ATOM 585 C CA . ALA A 1 81 ? 4.851 -4.980 7.689 1.00 63.00 81 ALA A CA 1
ATOM 586 C C . ALA A 1 81 ? 3.862 -5.713 6.763 1.00 63.00 81 ALA A C 1
ATOM 588 O O . ALA A 1 81 ? 2.728 -5.978 7.148 1.00 63.00 81 ALA A O 1
ATOM 589 N N . LEU A 1 82 ? 4.269 -6.004 5.526 1.00 73.81 82 LEU A N 1
ATOM 590 C CA . LEU A 1 82 ? 3.465 -6.737 4.549 1.00 73.81 82 LEU A CA 1
ATOM 591 C C . LEU A 1 82 ? 3.796 -8.233 4.503 1.00 73.81 82 LEU A C 1
ATOM 593 O O . LEU A 1 82 ? 3.117 -8.957 3.775 1.00 73.81 82 LEU A O 1
ATOM 597 N N . GLY A 1 83 ? 4.816 -8.682 5.242 1.00 79.06 83 GLY A N 1
ATOM 598 C CA . GLY A 1 83 ? 5.286 -10.065 5.223 1.00 79.06 83 GLY A CA 1
ATOM 599 C C . GLY A 1 83 ? 5.880 -10.497 3.878 1.00 79.06 83 GLY A C 1
ATOM 600 O O . GLY A 1 83 ? 5.767 -11.665 3.525 1.00 79.06 83 GLY A O 1
ATOM 601 N N . VAL A 1 84 ? 6.468 -9.569 3.110 1.00 81.44 84 VAL A N 1
ATOM 602 C CA . VAL A 1 84 ? 7.029 -9.847 1.775 1.00 81.44 84 VAL A CA 1
ATOM 603 C C . VAL A 1 84 ? 8.557 -9.799 1.779 1.00 81.44 84 VAL A C 1
ATOM 605 O O . VAL A 1 84 ? 9.159 -8.905 2.386 1.00 81.44 84 VAL A O 1
ATOM 608 N N . ASP A 1 85 ? 9.201 -10.716 1.056 1.00 88.19 85 ASP A N 1
ATOM 609 C CA . ASP A 1 85 ? 10.622 -10.599 0.728 1.00 88.19 85 ASP A CA 1
ATOM 610 C C . ASP A 1 85 ? 10.815 -9.531 -0.350 1.00 88.19 85 ASP A C 1
ATOM 612 O O . ASP A 1 85 ? 10.458 -9.696 -1.514 1.00 88.19 85 ASP A O 1
ATOM 616 N N . ILE A 1 86 ? 11.413 -8.408 0.043 1.00 90.69 86 ILE A N 1
ATOM 617 C CA . ILE A 1 86 ? 11.646 -7.275 -0.851 1.00 90.69 86 ILE A CA 1
ATOM 618 C C . ILE A 1 86 ? 12.623 -7.596 -1.996 1.00 90.69 86 ILE A C 1
ATOM 620 O O . ILE A 1 86 ? 12.618 -6.882 -3.003 1.00 90.69 86 ILE A O 1
ATOM 624 N N . ASN A 1 87 ? 13.469 -8.621 -1.840 1.00 93.88 87 ASN A N 1
ATOM 625 C CA . ASN A 1 87 ? 14.470 -9.009 -2.834 1.00 93.88 87 ASN A CA 1
ATOM 626 C C . ASN A 1 87 ? 13.922 -10.011 -3.856 1.00 93.88 87 ASN A C 1
ATOM 628 O O . ASN A 1 87 ? 14.503 -10.132 -4.937 1.00 93.88 87 ASN A O 1
ATOM 632 N N . ASP A 1 88 ? 12.787 -10.645 -3.569 1.00 96.00 88 ASP A N 1
ATOM 633 C CA . ASP A 1 88 ? 12.040 -11.428 -4.541 1.00 96.00 88 ASP A CA 1
ATOM 634 C C . ASP A 1 88 ? 11.181 -10.493 -5.420 1.00 96.00 88 ASP A C 1
ATOM 636 O O . ASP A 1 88 ? 10.419 -9.675 -4.895 1.00 96.00 88 ASP A O 1
ATOM 640 N N . PRO A 1 89 ? 11.314 -10.534 -6.759 1.00 96.25 89 PRO A N 1
ATOM 641 C CA . PRO A 1 89 ? 10.605 -9.611 -7.642 1.00 96.25 89 PRO A CA 1
ATOM 642 C C . PRO A 1 89 ? 9.083 -9.769 -7.583 1.00 96.25 89 PRO A C 1
ATOM 644 O O . PRO A 1 89 ? 8.373 -8.767 -7.675 1.00 96.25 89 PRO A O 1
ATOM 647 N N . GLU A 1 90 ? 8.573 -10.991 -7.417 1.00 96.44 90 GLU A N 1
ATOM 648 C CA . GLU A 1 90 ? 7.134 -11.240 -7.348 1.00 96.44 90 GLU A CA 1
ATOM 649 C C . GLU A 1 90 ? 6.539 -10.660 -6.066 1.00 96.44 90 GLU A C 1
ATOM 651 O O . GLU A 1 90 ? 5.601 -9.862 -6.122 1.00 96.44 90 GLU A O 1
ATOM 656 N N . GLN A 1 91 ? 7.150 -10.959 -4.924 1.00 95.19 91 GLN A N 1
ATOM 657 C CA . GLN A 1 91 ? 6.746 -10.437 -3.624 1.00 95.19 91 GLN A CA 1
ATOM 658 C C . GLN A 1 91 ? 6.932 -8.917 -3.504 1.00 95.19 91 GLN A C 1
ATOM 660 O O . GLN A 1 91 ? 6.112 -8.245 -2.875 1.00 95.19 91 GLN A O 1
ATOM 665 N N . ASN A 1 92 ? 7.954 -8.336 -4.142 1.00 98.06 92 ASN A N 1
ATOM 666 C CA . ASN A 1 92 ? 8.125 -6.884 -4.211 1.00 98.06 92 ASN A CA 1
ATOM 667 C C . ASN A 1 92 ? 6.963 -6.208 -4.964 1.00 98.06 92 ASN A C 1
ATOM 669 O O . ASN A 1 92 ? 6.417 -5.206 -4.493 1.00 98.06 92 ASN A O 1
ATOM 673 N N . ILE A 1 93 ? 6.553 -6.779 -6.104 1.00 98.31 93 ILE A N 1
ATOM 674 C CA . ILE A 1 93 ? 5.420 -6.290 -6.904 1.00 98.31 93 ILE A CA 1
ATOM 675 C C . ILE A 1 93 ? 4.105 -6.476 -6.152 1.00 98.31 93 ILE A C 1
ATOM 677 O O . ILE A 1 93 ? 3.335 -5.522 -6.024 1.00 98.31 93 ILE A O 1
ATOM 681 N N . GLU A 1 94 ? 3.863 -7.670 -5.614 1.00 94.25 94 GLU A N 1
ATOM 682 C CA . GLU A 1 94 ? 2.681 -7.976 -4.812 1.00 94.25 94 GLU A CA 1
ATOM 683 C C . GLU A 1 94 ? 2.552 -7.020 -3.624 1.00 94.25 94 GLU A C 1
ATOM 685 O O . GLU A 1 94 ? 1.504 -6.395 -3.442 1.00 94.25 94 GLU A O 1
ATOM 690 N N . GLY A 1 95 ? 3.629 -6.854 -2.853 1.00 88.50 95 GLY A N 1
ATOM 691 C CA . GLY A 1 95 ? 3.675 -5.951 -1.710 1.00 88.50 95 GLY A CA 1
ATOM 692 C C . GLY A 1 95 ? 3.415 -4.499 -2.106 1.00 88.50 95 GLY A C 1
ATOM 693 O O . GLY A 1 95 ? 2.633 -3.816 -1.447 1.00 88.50 95 GLY A O 1
ATOM 694 N N . GLY A 1 96 ? 4.004 -4.030 -3.209 1.00 94.94 96 GLY A N 1
ATOM 695 C CA . GLY A 1 96 ? 3.774 -2.681 -3.727 1.00 94.94 96 GLY A CA 1
ATOM 696 C C . GLY A 1 96 ? 2.320 -2.444 -4.128 1.00 94.94 96 GLY A C 1
ATOM 697 O O . GLY A 1 96 ? 1.715 -1.457 -3.708 1.00 94.94 96 GLY A O 1
ATOM 698 N N . MET A 1 97 ? 1.722 -3.367 -4.884 1.00 95.94 97 MET A N 1
ATOM 699 C CA . MET A 1 97 ? 0.324 -3.242 -5.314 1.00 95.94 97 MET A CA 1
ATOM 700 C C . MET A 1 97 ? -0.638 -3.316 -4.127 1.00 95.94 97 MET A C 1
ATOM 702 O O . MET A 1 97 ? -1.555 -2.499 -4.021 1.00 95.94 97 MET A O 1
ATOM 706 N N . ARG A 1 98 ? -0.383 -4.232 -3.185 1.00 87.69 98 ARG A N 1
ATOM 707 C CA . ARG A 1 98 ? -1.139 -4.342 -1.935 1.00 87.69 98 ARG A CA 1
ATOM 708 C C . ARG A 1 98 ? -1.046 -3.058 -1.114 1.00 87.69 98 ARG A C 1
ATOM 710 O O . ARG A 1 98 ? -2.066 -2.556 -0.651 1.00 87.69 98 ARG A O 1
ATOM 717 N N . TYR A 1 99 ? 0.151 -2.493 -0.959 1.00 90.31 99 TYR A N 1
ATOM 718 C CA . TYR A 1 99 ? 0.345 -1.252 -0.212 1.00 90.31 99 TYR A CA 1
ATOM 719 C C . TYR A 1 99 ? -0.368 -0.068 -0.864 1.00 90.31 99 TYR A C 1
ATOM 721 O O . TYR A 1 99 ? -1.021 0.707 -0.165 1.00 90.31 99 TYR A O 1
ATOM 729 N N . LEU A 1 100 ? -0.300 0.055 -2.193 1.00 94.50 100 LEU A N 1
ATOM 730 C CA . LEU A 1 100 ? -1.029 1.090 -2.920 1.00 94.50 100 LEU A CA 1
ATOM 731 C C . LEU A 1 100 ? -2.542 0.947 -2.731 1.00 94.50 100 LEU A C 1
ATOM 733 O O . LEU A 1 100 ? -3.219 1.952 -2.500 1.00 94.50 100 LEU A O 1
ATOM 737 N N . ARG A 1 101 ? -3.070 -0.283 -2.774 1.00 89.50 101 ARG A N 1
ATOM 738 C CA . ARG A 1 101 ? -4.492 -0.527 -2.521 1.00 89.50 101 ARG A CA 1
ATOM 739 C C . ARG A 1 101 ? -4.904 -0.098 -1.114 1.00 89.50 101 ARG A C 1
ATOM 741 O O . ARG A 1 101 ? -5.889 0.621 -0.989 1.00 89.50 101 ARG A O 1
ATOM 748 N N . LEU A 1 102 ? -4.106 -0.414 -0.090 1.00 78.50 102 LEU A N 1
ATOM 749 C CA . LEU A 1 102 ? -4.349 0.062 1.280 1.00 78.50 102 LEU A CA 1
ATOM 750 C C . LEU A 1 102 ? -4.438 1.595 1.357 1.00 78.50 102 LEU A C 1
ATOM 752 O O . LEU A 1 102 ? -5.246 2.136 2.113 1.00 78.50 102 LEU A O 1
ATOM 756 N N . GLN A 1 103 ? -3.636 2.319 0.567 1.00 85.94 103 GLN A N 1
ATOM 757 C CA . GLN A 1 103 ? -3.743 3.779 0.507 1.00 85.94 103 GLN A CA 1
ATOM 758 C C . GLN A 1 103 ? -5.015 4.234 -0.216 1.00 85.94 103 GLN A C 1
ATOM 760 O O . GLN A 1 103 ? -5.644 5.203 0.204 1.00 85.94 103 GLN A O 1
ATOM 765 N N . TYR A 1 104 ? -5.426 3.543 -1.279 1.00 81.94 104 TYR A N 1
ATOM 766 C CA . TYR A 1 104 ? -6.687 3.843 -1.951 1.00 81.94 104 TYR A CA 1
ATOM 767 C C . TYR A 1 104 ? -7.888 3.623 -1.028 1.00 81.94 104 TYR A C 1
ATOM 769 O O . TYR A 1 104 ? -8.715 4.520 -0.914 1.00 81.94 104 TYR A O 1
ATOM 777 N N . ASP A 1 105 ? -7.935 2.512 -0.292 1.00 76.81 105 ASP A N 1
ATOM 778 C CA . ASP A 1 105 ? -8.992 2.241 0.693 1.00 76.81 105 ASP A CA 1
ATOM 779 C C . ASP A 1 105 ? -9.068 3.323 1.775 1.00 76.81 105 ASP A C 1
ATOM 781 O O . ASP A 1 105 ? -10.151 3.714 2.208 1.00 76.81 105 ASP A O 1
ATOM 785 N N . ARG A 1 106 ? -7.912 3.866 2.172 1.00 74.81 106 ARG A N 1
ATOM 786 C CA . ARG A 1 106 ? -7.817 4.941 3.165 1.00 74.81 106 ARG A CA 1
ATOM 787 C C . ARG A 1 106 ? -8.349 6.285 2.658 1.00 74.81 106 ARG A C 1
ATOM 789 O O . ARG A 1 106 ? -8.924 7.031 3.448 1.00 74.81 106 ARG A O 1
ATOM 796 N N . PHE A 1 107 ? -8.098 6.636 1.395 1.00 78.75 107 PHE A N 1
ATOM 797 C CA . PHE A 1 107 ? -8.333 7.995 0.881 1.00 78.75 107 PHE A CA 1
ATOM 798 C C . PHE A 1 107 ? -9.440 8.106 -0.178 1.00 78.75 107 PHE A C 1
ATOM 800 O O . PHE A 1 107 ? -9.846 9.219 -0.510 1.00 78.75 107 PHE A O 1
ATOM 807 N N . GLY A 1 108 ? -9.899 6.991 -0.748 1.00 79.00 108 GLY A N 1
ATOM 808 C CA . GLY A 1 108 ? -10.928 6.927 -1.793 1.00 79.00 108 GLY A CA 1
ATOM 809 C C . GLY A 1 108 ? -10.543 7.573 -3.130 1.00 79.00 108 GLY A C 1
ATOM 810 O O . GLY A 1 108 ? -11.370 7.665 -4.034 1.00 79.00 108 GLY A O 1
ATOM 811 N N . ARG A 1 109 ? -9.302 8.055 -3.274 1.00 86.12 109 ARG A N 1
ATOM 812 C CA . ARG A 1 109 ? -8.812 8.758 -4.465 1.00 86.12 109 ARG A CA 1
ATOM 813 C C . ARG A 1 109 ? -7.396 8.327 -4.820 1.00 86.12 109 ARG A C 1
ATOM 815 O O . ARG A 1 109 ? -6.510 8.317 -3.965 1.00 86.12 109 ARG A O 1
ATOM 822 N N . TRP A 1 110 ? -7.167 8.039 -6.100 1.00 91.44 110 TRP A N 1
ATOM 823 C CA . TRP A 1 110 ? -5.872 7.571 -6.602 1.00 91.44 110 TRP A CA 1
ATOM 824 C C . TRP A 1 110 ? -4.745 8.597 -6.449 1.00 91.44 110 TRP A C 1
ATOM 826 O O . TRP A 1 110 ? -3.613 8.216 -6.170 1.00 91.44 110 TRP A O 1
ATOM 836 N N . ASP A 1 111 ? -5.032 9.893 -6.566 1.00 94.31 111 ASP A N 1
ATOM 837 C CA . ASP A 1 111 ? -4.027 10.943 -6.385 1.00 94.31 111 ASP A CA 1
ATOM 838 C C . ASP A 1 111 ? -3.525 11.027 -4.934 1.00 94.31 111 ASP A C 1
ATOM 840 O O . ASP A 1 111 ? -2.320 11.129 -4.701 1.00 94.31 111 ASP A O 1
ATOM 844 N N . LEU A 1 112 ? -4.427 10.903 -3.958 1.00 88.25 112 LEU A N 1
ATOM 845 C CA . LEU A 1 112 ? -4.084 10.834 -2.537 1.00 88.25 112 LEU A CA 1
ATOM 846 C C . LEU A 1 112 ? -3.409 9.506 -2.173 1.00 88.25 112 LEU A C 1
ATOM 848 O O . LEU A 1 112 ? -2.460 9.503 -1.390 1.00 88.25 112 LEU A O 1
ATOM 852 N N . ALA A 1 113 ? -3.839 8.396 -2.777 1.00 91.12 113 ALA A N 1
ATOM 853 C CA . ALA A 1 113 ? -3.224 7.087 -2.581 1.00 91.12 113 ALA A CA 1
ATOM 854 C C . ALA A 1 113 ? -1.761 7.063 -3.052 1.00 91.12 113 ALA A C 1
ATOM 856 O O . ALA A 1 113 ? -0.872 6.673 -2.299 1.00 91.12 113 ALA A O 1
ATOM 857 N N . LEU A 1 114 ? -1.495 7.560 -4.263 1.00 97.50 114 LEU A N 1
ATOM 858 C CA . LEU A 1 114 ? -0.142 7.703 -4.809 1.00 97.50 114 LEU A CA 1
ATOM 859 C C . LEU A 1 114 ? 0.693 8.698 -3.996 1.00 97.50 114 LEU A C 1
ATOM 861 O O . LEU A 1 114 ? 1.872 8.466 -3.733 1.00 97.50 114 LEU A O 1
ATOM 865 N N . ALA A 1 115 ? 0.083 9.797 -3.544 1.00 95.19 115 ALA A N 1
ATOM 866 C CA . ALA A 1 115 ? 0.758 10.741 -2.667 1.0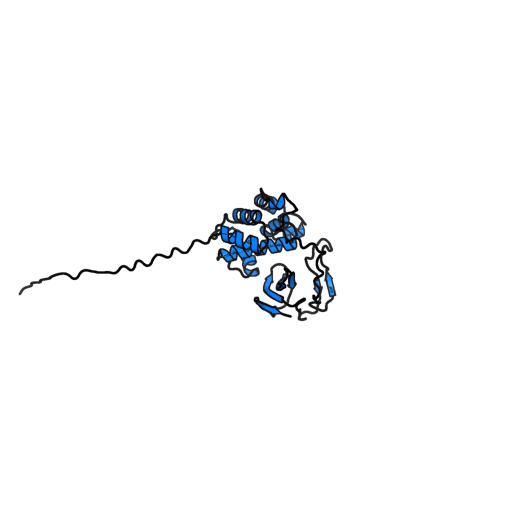0 95.19 115 ALA A CA 1
ATOM 867 C C . ALA A 1 115 ? 1.191 10.084 -1.350 1.00 95.19 115 ALA A C 1
ATOM 869 O O . ALA A 1 115 ? 2.303 10.344 -0.891 1.00 95.19 115 ALA A O 1
ATOM 870 N N . ALA A 1 116 ? 0.342 9.236 -0.767 1.00 88.06 116 ALA A N 1
ATOM 871 C CA . ALA A 1 116 ? 0.624 8.494 0.455 1.00 88.06 116 ALA A CA 1
ATOM 872 C C . ALA A 1 116 ? 1.630 7.359 0.242 1.00 88.06 116 ALA A C 1
ATOM 874 O O . ALA A 1 116 ? 2.449 7.117 1.126 1.00 88.06 116 ALA A O 1
ATOM 875 N N . TYR A 1 117 ? 1.620 6.716 -0.927 1.00 94.44 117 TYR A N 1
ATOM 876 C CA . TYR A 1 117 ? 2.634 5.739 -1.319 1.00 94.44 117 TYR A CA 1
ATOM 877 C C . TYR A 1 117 ? 4.035 6.370 -1.289 1.00 94.44 117 TYR A C 1
ATOM 879 O O . TYR A 1 117 ? 4.936 5.853 -0.637 1.00 94.44 117 TYR A O 1
ATOM 887 N N . HIS A 1 118 ? 4.180 7.552 -1.897 1.00 95.19 118 HIS A N 1
ATOM 888 C CA . HIS A 1 118 ? 5.452 8.273 -1.998 1.00 95.19 118 HIS A CA 1
ATOM 889 C C . HIS A 1 118 ? 5.880 8.993 -0.708 1.00 95.19 118 HIS A C 1
ATOM 891 O O . HIS A 1 118 ? 7.042 8.958 -0.311 1.00 95.19 118 HIS A O 1
ATOM 897 N N . ALA A 1 119 ? 4.959 9.705 -0.050 1.00 88.19 119 ALA A N 1
ATOM 898 C CA . ALA A 1 119 ? 5.280 10.581 1.082 1.00 88.19 119 ALA A CA 1
ATOM 899 C C . ALA A 1 119 ? 4.949 10.000 2.460 1.00 88.19 119 ALA A C 1
ATOM 901 O O . ALA A 1 119 ? 5.282 10.638 3.466 1.00 88.19 119 ALA A O 1
ATOM 902 N N . GLY A 1 120 ? 4.278 8.851 2.495 1.00 84.81 120 GLY A N 1
ATOM 903 C CA . GLY A 1 120 ? 3.632 8.293 3.674 1.00 84.81 120 GLY A CA 1
ATOM 904 C C . GLY A 1 120 ? 2.228 8.879 3.914 1.00 84.81 120 GLY A C 1
ATOM 905 O O . GLY A 1 120 ? 1.999 10.075 3.685 1.00 84.81 120 GLY A O 1
ATOM 906 N N . PRO A 1 121 ? 1.282 8.083 4.448 1.00 81.06 121 PRO A N 1
ATOM 907 C CA . PRO A 1 121 ? -0.100 8.513 4.685 1.00 81.06 121 PRO A CA 1
ATOM 908 C C . PRO A 1 121 ? -0.212 9.682 5.664 1.00 81.06 121 PRO A C 1
ATOM 910 O O . PRO A 1 121 ? -1.072 10.543 5.497 1.00 81.06 121 PRO A O 1
ATOM 913 N N . ARG A 1 122 ? 0.686 9.775 6.655 1.00 76.50 122 ARG A N 1
ATOM 914 C CA . ARG A 1 122 ? 0.697 10.872 7.640 1.00 76.50 122 ARG A CA 1
ATOM 915 C C . ARG A 1 122 ? 0.805 12.251 6.986 1.00 76.50 122 ARG A C 1
ATOM 917 O O . ARG A 1 122 ? 0.166 13.187 7.455 1.00 76.50 122 ARG A O 1
ATOM 924 N N . ALA A 1 123 ? 1.580 12.378 5.908 1.00 77.12 123 ALA A N 1
ATOM 925 C CA . ALA A 1 123 ? 1.740 13.647 5.200 1.00 77.12 123 ALA A CA 1
ATOM 926 C C . ALA A 1 123 ? 0.444 14.069 4.490 1.00 77.12 123 ALA A C 1
ATOM 928 O O . ALA A 1 123 ? 0.069 15.238 4.536 1.00 77.12 123 ALA A O 1
ATOM 929 N N . VAL A 1 124 ? -0.254 13.106 3.881 1.00 78.50 124 VAL A N 1
ATOM 930 C CA . VAL A 1 124 ? -1.541 13.323 3.207 1.00 78.50 124 VAL A CA 1
ATOM 931 C C . VAL A 1 124 ? -2.635 13.650 4.221 1.00 78.50 124 VAL A C 1
ATOM 933 O O . VAL A 1 124 ? -3.372 14.609 4.027 1.00 78.50 124 VAL A O 1
ATOM 936 N N . ILE A 1 125 ? -2.692 12.918 5.340 1.00 76.25 125 ILE A N 1
ATOM 937 C CA . ILE A 1 125 ? -3.629 13.175 6.445 1.00 76.25 125 ILE A CA 1
ATOM 938 C C . ILE A 1 125 ? -3.410 14.577 7.020 1.00 76.25 125 ILE A C 1
ATOM 940 O O . ILE A 1 125 ? -4.371 15.311 7.221 1.00 76.25 125 ILE A O 1
ATOM 944 N N . SER A 1 126 ? -2.153 14.964 7.259 1.00 68.75 126 SER A N 1
ATOM 945 C CA . SER A 1 126 ? -1.824 16.238 7.904 1.00 68.75 126 SER A CA 1
ATOM 946 C C . SER A 1 126 ? -2.258 17.457 7.095 1.00 68.75 126 SER A C 1
ATOM 948 O O . SER A 1 126 ? -2.640 18.454 7.699 1.00 68.75 126 SER A O 1
ATOM 950 N N . CYS A 1 127 ? -2.161 17.414 5.763 1.00 80.44 127 CYS A N 1
ATOM 951 C CA . CYS A 1 127 ? -2.582 18.537 4.921 1.00 80.44 127 CYS A CA 1
ATOM 952 C C . CYS A 1 127 ? -3.965 18.345 4.294 1.00 80.44 127 CYS A C 1
ATOM 954 O O . CYS A 1 127 ? -4.485 19.276 3.684 1.00 80.44 127 CYS A O 1
ATOM 956 N N . ASN A 1 128 ? -4.543 17.145 4.406 1.00 79.56 128 ASN A N 1
ATOM 957 C CA . ASN A 1 128 ? -5.740 16.725 3.683 1.00 79.56 128 ASN A CA 1
ATOM 958 C C . ASN A 1 128 ? -5.652 17.033 2.171 1.00 79.56 128 ASN A C 1
ATOM 960 O O . ASN A 1 128 ? -6.577 17.568 1.561 1.00 79.56 128 ASN A O 1
ATOM 964 N N . CYS A 1 129 ? -4.484 16.770 1.583 1.00 86.00 129 CYS A N 1
ATOM 965 C CA . CYS A 1 129 ? -4.106 17.218 0.246 1.00 86.00 129 CYS A CA 1
ATOM 966 C C . CYS A 1 129 ? -3.037 16.299 -0.368 1.00 86.00 129 CYS A C 1
ATOM 968 O O . CYS A 1 129 ? -2.447 15.474 0.329 1.00 86.00 129 CYS A O 1
ATOM 970 N N . VAL A 1 130 ? -2.720 16.481 -1.656 1.00 92.81 130 VAL A N 1
ATOM 971 C CA . VAL A 1 130 ? -1.462 15.970 -2.227 1.00 92.81 130 VAL A CA 1
ATOM 972 C C . VAL A 1 130 ? -0.322 16.890 -1.760 1.00 92.81 130 VAL A C 1
ATOM 974 O O . VAL A 1 130 ? -0.274 18.043 -2.204 1.00 92.81 130 VAL A O 1
ATOM 977 N N . PRO A 1 131 ? 0.612 16.429 -0.898 1.00 91.38 131 PRO A N 1
ATOM 978 C CA . PRO A 1 131 ? 1.692 17.271 -0.394 1.00 91.38 131 PRO A CA 1
ATOM 979 C C . PRO A 1 131 ? 2.552 17.798 -1.542 1.00 91.38 131 PRO A C 1
ATOM 981 O O . PRO A 1 131 ? 2.788 17.071 -2.507 1.00 91.38 131 PRO A O 1
ATOM 984 N N . ALA A 1 132 ? 3.087 19.017 -1.420 1.00 93.38 132 ALA A N 1
ATOM 985 C CA . ALA A 1 132 ? 3.889 19.656 -2.473 1.00 93.38 132 ALA A CA 1
ATOM 986 C C . ALA A 1 132 ? 5.004 18.739 -3.014 1.00 93.38 132 ALA A C 1
ATOM 988 O O . ALA A 1 132 ? 5.146 18.578 -4.226 1.00 93.38 132 ALA A O 1
ATOM 989 N N . LYS A 1 133 ? 5.707 18.031 -2.117 1.00 92.50 133 LYS A N 1
ATOM 990 C CA . LYS A 1 133 ? 6.758 17.060 -2.474 1.00 92.50 133 LYS A CA 1
ATOM 991 C C . LYS A 1 133 ? 6.277 15.873 -3.325 1.00 92.50 133 LYS A C 1
ATOM 993 O O . LYS A 1 133 ? 7.086 15.269 -4.014 1.00 92.50 133 LYS A O 1
ATOM 998 N N . SER A 1 134 ? 4.986 15.540 -3.298 1.00 96.75 134 SER A N 1
ATOM 999 C CA . SER A 1 134 ? 4.392 14.439 -4.071 1.00 96.75 134 SER A CA 1
ATOM 1000 C C . SER A 1 134 ? 3.672 14.904 -5.337 1.00 96.75 134 SER A C 1
ATOM 1002 O O . SER A 1 134 ? 3.302 14.067 -6.151 1.00 96.75 134 SER A O 1
ATOM 1004 N N . GLN A 1 135 ? 3.469 16.205 -5.561 1.00 95.44 135 GLN A N 1
ATOM 1005 C CA . GLN A 1 135 ? 2.677 16.682 -6.705 1.00 95.44 135 GLN A CA 1
ATOM 1006 C C . GLN A 1 135 ? 3.292 16.310 -8.059 1.00 95.44 135 GLN A C 1
ATOM 1008 O O . GLN A 1 135 ? 2.576 15.946 -8.990 1.00 95.44 135 GLN A O 1
ATOM 1013 N N . ALA A 1 136 ? 4.616 16.412 -8.202 1.00 95.19 136 ALA A N 1
ATOM 1014 C CA . ALA A 1 136 ? 5.298 16.019 -9.436 1.00 95.19 136 ALA A CA 1
ATOM 1015 C C . ALA A 1 136 ? 5.217 14.503 -9.671 1.00 95.19 136 ALA A C 1
ATOM 1017 O O . ALA A 1 136 ? 4.900 14.079 -10.780 1.00 95.19 136 ALA A O 1
ATOM 1018 N N . TYR A 1 137 ? 5.422 13.719 -8.611 1.00 96.12 137 TYR A N 1
ATOM 1019 C CA . TYR A 1 137 ? 5.313 12.261 -8.615 1.00 96.12 137 TYR A CA 1
ATOM 1020 C C . TYR A 1 137 ? 3.899 11.788 -8.993 1.00 96.12 137 TYR A C 1
ATOM 1022 O O . TYR A 1 137 ? 3.716 10.987 -9.901 1.00 96.12 137 TYR A O 1
ATOM 1030 N N . VAL A 1 138 ? 2.862 12.352 -8.371 1.00 97.12 138 VAL A N 1
ATOM 1031 C CA . VAL A 1 138 ? 1.470 12.008 -8.692 1.00 97.12 138 VAL A CA 1
ATOM 1032 C C . VAL A 1 138 ? 1.145 12.385 -10.140 1.00 97.12 138 VAL A C 1
ATOM 1034 O O . VAL A 1 138 ? 0.572 11.586 -10.879 1.00 97.12 138 VAL A O 1
ATOM 1037 N N . ARG A 1 139 ? 1.565 13.574 -10.595 1.00 95.19 139 ARG A N 1
ATOM 1038 C CA . ARG A 1 139 ? 1.347 14.008 -11.985 1.00 95.19 139 ARG A CA 1
ATOM 1039 C C . ARG A 1 139 ? 2.054 13.125 -13.010 1.00 95.19 139 ARG A C 1
ATOM 1041 O O . ARG A 1 139 ? 1.514 12.962 -14.100 1.00 95.19 139 ARG A O 1
ATOM 1048 N N . SER A 1 140 ? 3.241 12.588 -12.719 1.00 93.94 140 SER A N 1
ATOM 1049 C CA . SER A 1 140 ? 3.945 11.709 -13.663 1.00 93.94 140 SER A CA 1
ATOM 1050 C C . SER A 1 140 ? 3.236 10.366 -13.825 1.00 93.94 140 SER A C 1
ATOM 1052 O O . SER A 1 140 ? 3.167 9.857 -14.943 1.00 93.94 140 SER A O 1
ATOM 1054 N N . ILE A 1 141 ? 2.653 9.836 -12.746 1.00 95.88 141 ILE A N 1
ATOM 1055 C CA . ILE A 1 141 ? 1.939 8.554 -12.761 1.00 95.88 141 ILE A CA 1
ATOM 1056 C C . ILE A 1 141 ? 0.550 8.687 -13.378 1.00 95.88 141 ILE A C 1
ATOM 1058 O O . ILE A 1 141 ? 0.123 7.810 -14.119 1.00 95.88 141 ILE A O 1
ATOM 1062 N N . LEU A 1 142 ? -0.154 9.786 -13.115 1.00 93.56 142 LEU A N 1
ATOM 1063 C CA . LEU A 1 142 ? -1.511 9.979 -13.629 1.00 93.56 142 LEU A CA 1
ATOM 1064 C C . LEU A 1 142 ? -1.552 10.524 -15.061 1.00 93.56 142 LEU A C 1
ATOM 1066 O O . LEU A 1 142 ? -2.613 10.531 -15.691 1.00 93.56 142 LEU A O 1
ATOM 1070 N N . ARG A 1 143 ? -0.407 10.940 -15.614 1.00 86.12 143 ARG A N 1
ATOM 1071 C CA . ARG A 1 143 ? -0.313 11.391 -17.005 1.00 86.12 143 ARG A CA 1
ATOM 1072 C C . ARG A 1 143 ? -0.780 10.279 -17.950 1.00 86.12 143 ARG A C 1
ATOM 1074 O O . ARG A 1 143 ? -0.260 9.168 -17.912 1.00 86.12 143 ARG A O 1
ATOM 1081 N N . ASN A 1 144 ? -1.727 10.610 -18.829 1.00 79.69 144 ASN A N 1
ATOM 1082 C CA . ASN A 1 144 ? -2.305 9.705 -19.831 1.00 79.69 144 ASN A CA 1
ATOM 1083 C C . ASN A 1 144 ? -2.991 8.458 -19.247 1.00 79.69 144 ASN A C 1
ATOM 1085 O O . ASN A 1 144 ? -3.171 7.473 -19.963 1.00 79.69 144 ASN A O 1
ATOM 1089 N N . THR A 1 145 ? -3.382 8.492 -17.969 1.00 81.75 145 THR A N 1
ATOM 1090 C CA . THR A 1 145 ? -4.250 7.452 -17.412 1.00 81.75 145 THR A CA 1
ATOM 1091 C C . THR A 1 145 ? -5.669 7.665 -17.932 1.00 81.75 145 THR A C 1
ATOM 1093 O O . THR A 1 145 ? -6.265 8.725 -17.738 1.00 81.75 145 THR A O 1
ATOM 1096 N N . ARG A 1 146 ? -6.209 6.673 -18.646 1.00 70.69 146 ARG A N 1
ATOM 1097 C CA . ARG A 1 146 ? -7.598 6.713 -19.134 1.00 70.69 146 ARG A CA 1
ATOM 1098 C C . ARG A 1 146 ? -8.568 6.523 -17.972 1.00 70.69 146 ARG A C 1
ATOM 1100 O O . ARG A 1 146 ? -9.650 7.101 -17.987 1.00 70.69 146 ARG A O 1
ATOM 1107 N N . THR A 1 147 ? -8.127 5.813 -16.934 1.00 58.50 147 THR A N 1
ATOM 1108 C CA . THR A 1 147 ? -8.911 5.498 -15.737 1.00 58.50 147 THR A CA 1
ATOM 1109 C C . THR A 1 147 ? -9.318 6.731 -14.919 1.00 58.50 147 THR A C 1
ATOM 1111 O O . THR A 1 147 ? -10.291 6.679 -14.180 1.00 58.50 147 THR A O 1
ATOM 1114 N N . LEU A 1 148 ? -8.621 7.868 -15.058 1.00 55.84 148 LEU A N 1
ATOM 1115 C CA . LEU A 1 148 ? -8.996 9.128 -14.391 1.00 55.84 148 LEU A CA 1
ATOM 1116 C C . LEU A 1 148 ? -9.647 10.161 -15.320 1.00 55.84 148 LEU A C 1
ATOM 1118 O O . LEU A 1 148 ? -10.135 11.183 -14.844 1.00 55.84 148 LEU A O 1
ATOM 1122 N N . ALA A 1 149 ? -9.676 9.900 -16.630 1.00 49.09 149 ALA A N 1
ATOM 1123 C CA . ALA A 1 149 ? -10.408 10.713 -17.602 1.00 49.09 149 ALA A CA 1
ATOM 1124 C C . ALA A 1 149 ? -11.907 10.353 -17.656 1.00 49.09 149 ALA A C 1
ATOM 1126 O O . ALA A 1 149 ? -12.691 11.049 -18.296 1.00 49.09 149 ALA A O 1
ATOM 1127 N N . SER A 1 150 ? -12.318 9.279 -16.980 1.00 38.25 150 SER A N 1
ATOM 1128 C CA . SER A 1 150 ? -13.716 8.893 -16.794 1.00 38.25 150 SER A CA 1
ATOM 1129 C C . SER A 1 150 ? -13.942 8.510 -15.331 1.00 38.25 150 SER A C 1
ATOM 1131 O O . SER A 1 150 ? -13.445 7.470 -14.905 1.00 38.25 150 SER A O 1
ATOM 1133 N N . PRO A 1 151 ? -14.712 9.299 -14.558 1.00 43.16 151 PRO A N 1
ATOM 1134 C CA . PRO A 1 151 ? -15.153 8.927 -13.209 1.00 43.16 151 PRO A CA 1
ATOM 1135 C C . PRO A 1 151 ? -15.931 7.597 -13.142 1.00 43.16 151 PRO A C 1
ATOM 1137 O O . PRO A 1 151 ? -16.176 7.096 -12.051 1.00 43.16 151 PRO A O 1
ATOM 1140 N N . ASP A 1 152 ? -16.305 7.038 -14.296 1.00 38.22 152 ASP A N 1
ATOM 1141 C CA . ASP A 1 152 ? -17.238 5.919 -14.459 1.00 38.22 152 ASP A CA 1
ATOM 1142 C C . AS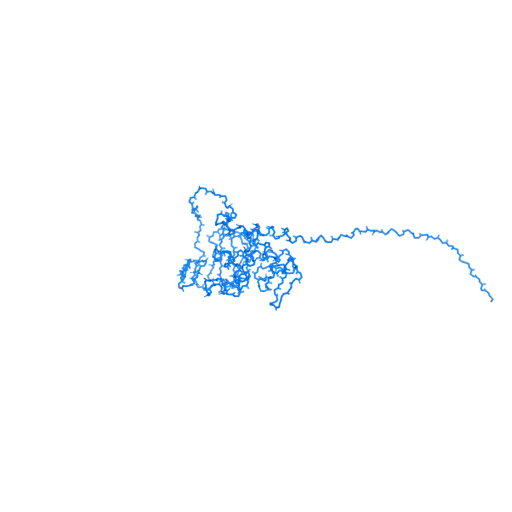P A 1 152 ? -16.580 4.543 -14.687 1.00 38.22 152 ASP A C 1
ATOM 1144 O O . ASP A 1 152 ? -17.286 3.556 -14.879 1.00 38.22 152 ASP A O 1
ATOM 1148 N N . GLN A 1 153 ? -15.242 4.436 -14.677 1.00 37.06 153 GLN A N 1
ATOM 1149 C CA . GLN A 1 153 ? -14.547 3.150 -14.866 1.00 37.06 153 GLN A CA 1
ATOM 1150 C C . GLN A 1 153 ? -13.464 2.878 -13.806 1.00 37.06 153 GLN A C 1
ATOM 1152 O O . GLN A 1 153 ? -12.287 2.693 -14.109 1.00 37.06 153 GLN A O 1
ATOM 1157 N N . ALA A 1 154 ? -13.882 2.741 -12.541 1.00 40.78 154 ALA A N 1
ATOM 1158 C CA . ALA A 1 154 ? -13.331 1.655 -11.718 1.00 40.78 154 ALA A CA 1
ATOM 1159 C C . ALA A 1 154 ? -13.544 0.323 -12.477 1.00 40.78 154 ALA A C 1
ATOM 1161 O O . ALA A 1 154 ? -14.451 0.289 -13.314 1.00 40.78 154 ALA A O 1
ATOM 1162 N N . PRO A 1 155 ? -12.776 -0.769 -12.246 1.00 37.00 155 PRO A N 1
ATOM 1163 C CA . PRO A 1 155 ? -13.179 -2.072 -12.776 1.00 37.00 155 PRO A CA 1
ATOM 1164 C C . PRO A 1 155 ? -14.651 -2.233 -12.435 1.00 37.00 155 PRO A C 1
ATOM 1166 O O . PRO A 1 155 ? -15.012 -2.111 -11.262 1.00 37.00 155 PRO A O 1
ATOM 1169 N N . SER A 1 156 ? -15.482 -2.342 -13.474 1.00 34.66 156 SER A N 1
ATOM 1170 C CA . SER A 1 156 ? -16.920 -2.444 -13.340 1.00 34.66 156 SER A CA 1
ATOM 1171 C C . SER A 1 156 ? -17.161 -3.637 -12.437 1.00 34.66 156 SER A C 1
ATOM 1173 O O . SER A 1 156 ? -17.082 -4.784 -12.875 1.00 34.66 156 SER A O 1
ATOM 1175 N N . GLN A 1 157 ? -17.392 -3.348 -11.158 1.00 41.25 157 GLN A N 1
ATOM 1176 C CA . GLN A 1 157 ? -18.198 -4.194 -10.315 1.00 41.25 157 GLN A CA 1
ATOM 1177 C C . GLN A 1 157 ? -19.437 -4.407 -11.158 1.00 41.25 157 GLN A C 1
ATOM 1179 O O . GLN A 1 157 ? -20.102 -3.438 -11.535 1.00 41.25 157 GLN A O 1
ATOM 1184 N N . GLU A 1 158 ? -19.621 -5.646 -11.592 1.00 35.44 158 GLU A N 1
ATOM 1185 C CA . GLU A 1 158 ? -20.831 -6.095 -12.244 1.00 35.44 158 GLU A CA 1
ATOM 1186 C C . GLU A 1 158 ? -21.993 -5.424 -11.512 1.00 35.44 158 GLU A C 1
ATOM 1188 O O . GLU A 1 158 ? -22.160 -5.589 -10.300 1.00 35.44 158 GLU A O 1
ATOM 1193 N N . LYS A 1 159 ? -22.678 -4.518 -12.214 1.00 38.16 159 LYS A N 1
ATOM 1194 C CA . LYS A 1 159 ? -23.713 -3.675 -11.637 1.00 38.16 159 LYS A CA 1
ATOM 1195 C C . LYS A 1 159 ? -24.881 -4.604 -11.322 1.00 38.16 159 LYS A C 1
ATOM 1197 O O . LYS A 1 159 ? -25.758 -4.803 -12.152 1.00 38.16 159 LYS A O 1
ATOM 1202 N N . LYS A 1 160 ? -24.855 -5.242 -10.151 1.00 40.97 160 LYS A N 1
ATOM 1203 C CA . LYS A 1 160 ? -26.034 -5.896 -9.598 1.00 40.97 160 LYS A CA 1
ATOM 1204 C C . LYS A 1 160 ? -26.994 -4.772 -9.258 1.00 40.97 160 LYS A C 1
ATOM 1206 O O . LYS A 1 160 ? -26.778 -4.036 -8.299 1.00 40.97 160 LYS A O 1
ATOM 1211 N N . ASP A 1 161 ? -28.002 -4.600 -10.100 1.00 40.03 161 ASP A N 1
ATOM 1212 C CA . ASP A 1 161 ? -29.130 -3.725 -9.827 1.00 40.03 161 ASP A CA 1
ATOM 1213 C C . ASP A 1 161 ? -29.773 -4.166 -8.504 1.00 40.03 161 ASP A C 1
ATOM 1215 O O . ASP A 1 161 ? -30.467 -5.176 -8.411 1.00 40.03 161 ASP A O 1
ATOM 12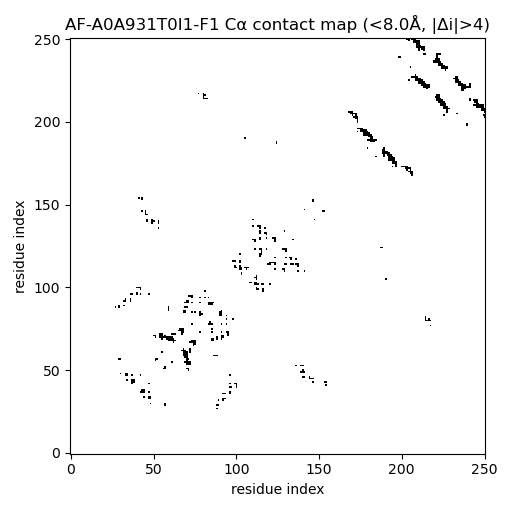19 N N . GLY A 1 162 ? -29.464 -3.425 -7.448 1.00 39.56 162 GLY A N 1
ATOM 1220 C CA . GLY A 1 162 ? -29.952 -3.647 -6.100 1.00 39.56 162 GLY A CA 1
ATOM 1221 C C . GLY A 1 162 ? -29.371 -2.574 -5.192 1.00 39.56 162 GLY A C 1
ATOM 1222 O O . GLY A 1 162 ? -28.191 -2.241 -5.290 1.00 39.56 162 GLY A O 1
ATOM 1223 N N . ALA A 1 163 ? -30.193 -2.002 -4.312 1.00 39.97 163 ALA A N 1
ATOM 1224 C CA . ALA A 1 163 ? -29.688 -1.243 -3.169 1.00 39.97 163 ALA A CA 1
ATOM 1225 C C . ALA A 1 163 ? -28.549 -2.035 -2.490 1.00 39.97 163 ALA A C 1
ATOM 1227 O O . ALA A 1 163 ? -28.609 -3.269 -2.529 1.00 39.97 163 ALA A O 1
ATOM 1228 N N . PRO A 1 164 ? -27.529 -1.383 -1.888 1.00 43.88 164 PRO A N 1
ATOM 1229 C CA . PRO A 1 164 ? -26.450 -2.094 -1.209 1.00 43.88 164 PRO A CA 1
ATOM 1230 C C . PRO A 1 164 ? -27.066 -3.156 -0.310 1.00 43.88 164 PRO A C 1
ATOM 1232 O O . PRO A 1 164 ? -27.859 -2.839 0.580 1.00 43.88 164 PRO A O 1
ATOM 1235 N N . GLN A 1 165 ? -26.782 -4.418 -0.627 1.00 47.12 165 GLN A N 1
ATOM 1236 C CA . GLN A 1 165 ? -27.341 -5.535 0.107 1.00 47.12 165 GLN A CA 1
ATOM 1237 C C . GLN A 1 165 ? -26.876 -5.355 1.548 1.00 47.12 165 GLN A C 1
ATOM 1239 O O . GLN A 1 165 ? -25.677 -5.316 1.817 1.00 47.12 165 GLN A O 1
ATOM 1244 N N . LEU A 1 166 ? -27.818 -5.118 2.464 1.00 47.47 166 LEU A N 1
ATOM 1245 C CA . LEU A 1 166 ? -27.493 -4.996 3.877 1.00 47.47 166 LEU A CA 1
ATOM 1246 C C . LEU A 1 166 ? -26.963 -6.359 4.314 1.00 47.47 166 LEU A C 1
ATOM 1248 O O . LEU A 1 166 ? -27.732 -7.302 4.501 1.00 47.47 166 LEU A O 1
ATOM 1252 N N . TYR A 1 167 ? -25.641 -6.478 4.408 1.00 57.94 167 TYR A N 1
ATOM 1253 C CA . TYR A 1 167 ? -24.986 -7.695 4.855 1.00 57.94 167 TYR A CA 1
ATOM 1254 C C . TYR A 1 167 ? -25.267 -7.869 6.350 1.00 57.94 167 TYR A C 1
ATOM 1256 O O . TYR A 1 167 ? -24.610 -7.278 7.206 1.00 57.94 167 TYR A O 1
ATOM 1264 N N . GLY A 1 168 ? -26.312 -8.638 6.659 1.00 63.75 168 GLY A N 1
ATOM 1265 C CA . GLY A 1 168 ? -26.608 -9.092 8.013 1.00 63.75 168 GLY A CA 1
ATOM 1266 C C . GLY A 1 168 ? -25.553 -10.081 8.520 1.00 63.75 168 GLY A C 1
ATOM 1267 O O . GLY A 1 168 ? -24.734 -10.590 7.757 1.00 63.75 168 GLY A O 1
ATOM 1268 N N . GLY A 1 169 ? -25.576 -10.366 9.822 1.00 79.56 169 GLY A N 1
ATOM 1269 C CA . GLY A 1 169 ? -24.705 -11.382 10.426 1.00 79.56 169 GLY A CA 1
ATOM 1270 C C . GLY A 1 169 ? -23.346 -10.878 10.912 1.00 79.56 169 GLY A C 1
ATOM 1271 O O . GLY A 1 169 ? -22.497 -11.698 11.248 1.00 79.56 169 GLY A O 1
ATOM 1272 N N . PHE A 1 170 ? -23.140 -9.558 10.981 1.00 87.31 170 PHE A N 1
ATOM 1273 C CA . PHE A 1 170 ? -22.017 -8.994 11.726 1.00 87.31 170 PHE A CA 1
ATOM 1274 C C . PHE A 1 170 ? -22.393 -8.774 13.196 1.00 87.31 170 PHE A C 1
ATOM 1276 O O . PHE A 1 170 ? -23.422 -8.170 13.505 1.00 87.31 170 PHE A O 1
ATOM 1283 N N . GLN A 1 171 ? -21.542 -9.250 14.096 1.00 90.81 171 GLN A N 1
ATOM 1284 C CA . GLN A 1 171 ? -21.615 -9.055 15.536 1.00 90.81 171 GLN A CA 1
ATOM 1285 C C . GLN A 1 171 ? -20.567 -8.046 16.011 1.00 90.81 171 GLN A C 1
ATOM 1287 O O . GLN A 1 171 ? -19.559 -7.790 15.350 1.00 90.81 171 GLN A O 1
ATOM 1292 N N . TRP A 1 172 ? -20.795 -7.474 17.193 1.00 89.81 172 TRP A N 1
ATOM 1293 C CA . TRP A 1 172 ? -19.787 -6.647 17.847 1.00 89.81 172 TRP A CA 1
ATOM 1294 C C . TRP A 1 172 ? -18.570 -7.507 18.215 1.00 89.81 172 TRP A C 1
ATOM 1296 O O . TRP A 1 172 ? -18.734 -8.470 18.963 1.00 89.81 172 TRP A O 1
ATOM 1306 N N . PRO A 1 173 ? -17.356 -7.156 17.755 1.00 92.19 173 PRO A N 1
ATOM 1307 C CA . PRO A 1 173 ? -16.163 -7.960 18.023 1.00 92.19 173 PRO A CA 1
ATOM 1308 C C . PRO A 1 173 ? -15.694 -7.848 19.477 1.00 92.19 173 PRO A C 1
ATOM 1310 O O . PRO A 1 173 ? -15.012 -8.726 19.994 1.00 92.19 173 PRO A O 1
ATOM 1313 N N . VAL A 1 174 ? -16.064 -6.765 20.161 1.00 92.88 174 VAL A N 1
ATOM 1314 C CA . VAL A 1 174 ? -15.797 -6.560 21.583 1.00 92.88 174 VAL A CA 1
ATOM 1315 C C . VAL A 1 174 ? -16.908 -5.707 22.190 1.00 92.88 174 VAL A C 1
ATOM 1317 O O . VAL A 1 174 ? -17.418 -4.786 21.550 1.00 92.88 174 VAL A O 1
ATOM 1320 N N . ARG A 1 175 ? -17.292 -5.996 23.438 1.00 88.06 175 ARG A N 1
ATOM 1321 C CA . ARG A 1 175 ? -18.153 -5.099 24.221 1.00 88.06 175 ARG A CA 1
ATOM 1322 C C . ARG A 1 175 ? -17.290 -3.978 24.793 1.00 88.06 175 ARG A C 1
ATOM 1324 O O . ARG A 1 175 ? -16.495 -4.217 25.696 1.00 88.06 175 ARG A O 1
ATOM 1331 N N . GLY A 1 176 ? -17.448 -2.774 24.259 1.00 85.75 176 GLY A N 1
ATOM 1332 C CA . GLY A 1 176 ? -16.650 -1.611 24.633 1.00 85.75 176 GLY A CA 1
ATOM 1333 C C . GLY A 1 176 ? -17.373 -0.295 24.367 1.00 85.75 176 GLY A C 1
ATOM 1334 O O . GLY A 1 176 ? -18.506 -0.276 23.885 1.00 85.75 176 GLY A O 1
ATOM 1335 N N . VAL A 1 177 ? -16.709 0.810 24.692 1.00 87.75 177 VAL A N 1
ATOM 1336 C CA . VAL A 1 177 ? -17.216 2.165 24.438 1.00 87.75 177 VAL A CA 1
ATOM 1337 C C . VAL A 1 177 ? -16.703 2.639 23.084 1.00 87.75 177 VAL A C 1
ATOM 1339 O O . VAL A 1 177 ? -15.504 2.556 22.822 1.00 87.75 177 VAL A O 1
ATOM 1342 N N . ILE A 1 178 ? -17.590 3.169 22.238 1.00 87.56 178 ILE A N 1
ATOM 1343 C CA . ILE A 1 178 ? -17.185 3.840 20.998 1.00 87.56 178 ILE A CA 1
ATOM 1344 C C . ILE A 1 178 ? -16.478 5.143 21.376 1.00 87.56 178 ILE A C 1
ATOM 1346 O O . ILE A 1 178 ? -17.111 6.078 21.863 1.00 87.56 178 ILE A O 1
ATOM 1350 N N . THR A 1 179 ? -15.169 5.205 21.155 1.00 83.31 179 THR A N 1
ATOM 1351 C CA . THR A 1 179 ? -14.362 6.410 21.392 1.00 83.31 179 THR A CA 1
ATOM 1352 C C . THR A 1 179 ? -14.216 7.268 20.142 1.00 83.31 179 THR A C 1
ATOM 1354 O O . THR A 1 179 ? -13.982 8.468 20.259 1.00 83.31 179 THR A O 1
ATOM 1357 N N . ALA A 1 180 ? -14.383 6.674 18.958 1.00 76.88 180 ALA A N 1
ATOM 1358 C CA . ALA A 1 180 ? -14.523 7.389 17.695 1.00 76.88 180 ALA A CA 1
ATOM 1359 C C . ALA A 1 180 ? -15.359 6.563 16.710 1.00 76.88 180 ALA A C 1
ATOM 1361 O O . ALA A 1 180 ? -15.198 5.349 16.602 1.00 76.88 180 ALA A O 1
ATOM 1362 N N . GLY A 1 181 ? -16.266 7.213 15.987 1.00 80.19 181 GLY A N 1
ATOM 1363 C CA . GLY A 1 181 ? -17.042 6.569 14.922 1.00 80.19 181 GLY A CA 1
ATOM 1364 C C . GLY A 1 181 ? -16.292 6.497 13.587 1.00 80.19 181 GLY A C 1
ATOM 1365 O O . GLY A 1 181 ? -15.242 7.114 13.417 1.00 80.19 181 GLY A O 1
ATOM 1366 N N . PHE A 1 182 ? -16.893 5.827 12.607 1.00 73.81 182 PHE A N 1
ATOM 1367 C CA . PHE A 1 182 ? -16.443 5.896 11.219 1.00 73.81 182 PHE A CA 1
ATOM 1368 C C . PHE A 1 182 ? -16.630 7.311 10.647 1.00 73.81 182 PHE A C 1
ATOM 1370 O O . PHE A 1 182 ? -17.612 7.996 10.943 1.00 73.81 182 PHE A O 1
ATOM 1377 N N . GLY A 1 183 ? -15.706 7.742 9.788 1.00 64.12 183 GLY A N 1
ATOM 1378 C CA . GLY A 1 183 ? -15.812 8.996 9.052 1.00 64.12 183 GLY A CA 1
ATOM 1379 C C . GLY A 1 183 ? -15.035 10.156 9.674 1.00 64.12 183 GLY A C 1
ATOM 1380 O O . GLY A 1 183 ? -14.024 9.987 10.355 1.00 64.12 183 GLY A O 1
ATOM 1381 N N . ARG A 1 184 ? -15.453 11.381 9.351 1.00 60.88 184 ARG A N 1
ATOM 1382 C CA . ARG A 1 184 ? -14.682 12.599 9.627 1.00 60.88 184 ARG A CA 1
ATOM 1383 C C . ARG A 1 184 ? -15.019 13.158 11.012 1.00 60.88 184 ARG A C 1
ATOM 1385 O O . ARG A 1 184 ? -16.133 13.624 11.225 1.00 60.88 184 ARG A O 1
ATOM 1392 N N . GLN A 1 185 ? -14.047 13.163 11.924 1.00 57.56 185 GLN A N 1
ATOM 1393 C CA . GLN A 1 185 ? -14.178 13.676 13.295 1.00 57.56 185 GLN A CA 1
ATOM 1394 C C . GLN A 1 185 ? -12.982 14.566 13.648 1.00 57.56 185 GLN A C 1
ATOM 1396 O O . GLN A 1 185 ? -11.831 14.184 13.460 1.00 57.56 185 GLN A O 1
ATOM 1401 N N . GLY A 1 186 ? -13.238 15.792 14.119 1.00 54.66 186 GLY A N 1
ATOM 1402 C CA . GLY A 1 186 ? -12.181 16.697 14.600 1.00 54.66 186 GLY A CA 1
ATOM 1403 C C . GLY A 1 186 ? -11.062 17.002 13.589 1.00 54.66 186 GLY A C 1
ATOM 1404 O O . GLY A 1 186 ? -9.923 17.221 13.985 1.00 54.66 186 GLY A O 1
ATOM 1405 N N . GLY A 1 187 ? -11.350 16.964 12.282 1.00 50.84 187 GLY A N 1
ATOM 1406 C CA . GLY A 1 187 ? -10.350 17.167 11.223 1.00 50.84 187 GLY A CA 1
ATOM 1407 C C . GLY A 1 187 ? -9.517 15.928 10.864 1.00 50.84 187 GLY A C 1
ATOM 1408 O O . GLY A 1 187 ? -8.765 15.979 9.894 1.00 50.84 187 GLY A O 1
ATOM 1409 N N . ARG A 1 188 ? -9.693 14.802 11.567 1.00 53.44 188 ARG A N 1
ATOM 1410 C CA . ARG A 1 188 ? -9.079 13.503 11.264 1.00 53.44 188 ARG A CA 1
ATOM 1411 C C . ARG A 1 188 ? -10.135 12.549 10.695 1.00 53.44 188 ARG A C 1
ATOM 1413 O O . ARG A 1 188 ? -11.282 12.531 11.135 1.00 53.44 188 ARG A O 1
ATOM 1420 N N . PHE A 1 189 ? -9.774 11.778 9.673 1.00 61.91 189 PHE A N 1
ATOM 1421 C CA . PHE A 1 189 ? -10.650 10.739 9.127 1.00 61.91 189 PHE A CA 1
ATOM 1422 C C . PHE A 1 189 ? -10.357 9.398 9.806 1.00 61.91 189 PHE A C 1
ATOM 1424 O O . PHE A 1 189 ? -9.196 8.982 9.864 1.00 61.91 189 PHE A O 1
ATOM 1431 N N . HIS A 1 190 ? -11.401 8.737 10.304 1.00 59.16 190 HIS A N 1
ATOM 1432 C CA . HIS A 1 190 ? -11.343 7.408 10.904 1.00 59.16 190 HIS A CA 1
ATOM 1433 C C . HIS A 1 190 ? -11.899 6.392 9.898 1.00 59.16 190 HIS A C 1
ATOM 1435 O O . HIS A 1 190 ? -13.079 6.422 9.553 1.00 59.16 190 HIS A O 1
ATOM 1441 N N . ALA A 1 191 ? -11.036 5.492 9.418 1.00 64.69 191 ALA A N 1
ATOM 1442 C CA . ALA A 1 191 ? -11.389 4.438 8.457 1.00 64.69 191 ALA A CA 1
ATOM 1443 C C . ALA A 1 191 ? -12.064 3.215 9.120 1.00 64.69 191 ALA A C 1
ATOM 1445 O O . ALA A 1 191 ? -12.149 2.150 8.521 1.00 64.69 191 ALA A O 1
ATOM 1446 N N . GLY A 1 192 ? -12.512 3.364 10.367 1.00 79.06 192 GLY A N 1
ATOM 1447 C CA . GLY A 1 192 ? -13.148 2.334 11.178 1.00 79.06 192 GLY A CA 1
ATOM 1448 C C . GLY A 1 192 ? -13.818 2.950 12.406 1.00 79.06 192 GLY A C 1
ATOM 1449 O O . GLY A 1 192 ? -13.858 4.172 12.544 1.00 79.06 192 GLY A O 1
ATOM 1450 N N . VAL A 1 193 ? -14.355 2.098 13.276 1.00 84.44 193 VAL A N 1
ATOM 1451 C CA . VAL A 1 193 ? -14.916 2.488 14.576 1.00 84.44 193 VAL A CA 1
ATOM 1452 C C . VAL A 1 193 ? -13.907 2.118 15.657 1.00 84.44 193 VAL A C 1
ATOM 1454 O O . VAL A 1 193 ? -13.508 0.959 15.751 1.00 84.44 193 VAL A O 1
ATOM 1457 N N . ASP A 1 194 ? -13.521 3.088 16.480 1.00 87.12 194 ASP A N 1
ATOM 1458 C CA . ASP A 1 194 ? -12.605 2.867 17.592 1.00 87.12 194 ASP A CA 1
ATOM 1459 C C . ASP A 1 194 ? -13.411 2.438 18.820 1.00 87.12 194 ASP A C 1
ATOM 1461 O O . ASP A 1 194 ? -14.243 3.192 19.337 1.00 87.12 194 ASP A O 1
ATOM 1465 N N . LEU A 1 195 ? -13.159 1.212 19.279 1.00 87.75 195 LEU A N 1
ATOM 1466 C CA . LEU A 1 195 ? -13.771 0.623 20.464 1.00 87.75 195 LEU A CA 1
ATOM 1467 C C . LEU A 1 195 ? -12.735 0.513 21.575 1.00 87.75 195 LEU A C 1
ATOM 1469 O O . LEU A 1 195 ? -11.734 -0.187 21.436 1.00 87.75 195 LEU A O 1
ATOM 1473 N N . SER A 1 196 ? -13.000 1.173 22.696 1.00 88.00 196 SER A N 1
ATOM 1474 C CA . SER A 1 196 ? -12.191 1.035 23.901 1.00 88.00 196 SER A CA 1
ATOM 1475 C C . SER A 1 196 ? -12.733 -0.085 24.782 1.00 88.00 196 SER A C 1
ATOM 1477 O O . SER A 1 196 ? -13.920 -0.111 25.123 1.00 88.00 196 SER A O 1
ATOM 1479 N N . ALA A 1 197 ? -11.843 -0.995 25.168 1.00 89.62 197 ALA A N 1
ATOM 1480 C CA . ALA A 1 197 ? -12.080 -2.056 26.136 1.00 89.62 197 ALA A CA 1
ATOM 1481 C C . ALA A 1 197 ? -10.832 -2.218 27.027 1.00 89.62 197 ALA A C 1
ATOM 1483 O O . ALA A 1 197 ? -9.735 -1.825 26.612 1.00 89.62 197 ALA A O 1
ATOM 1484 N N . PRO A 1 198 ? -10.955 -2.792 28.239 1.00 92.50 198 PRO A N 1
ATOM 1485 C CA . PRO A 1 198 ? -9.799 -3.081 29.083 1.00 92.50 198 PRO A CA 1
ATOM 1486 C C . PRO A 1 198 ? -8.738 -3.906 28.342 1.00 92.50 198 PRO A C 1
ATOM 1488 O O . PRO A 1 198 ? -9.069 -4.825 27.586 1.00 92.50 198 PRO A O 1
ATOM 1491 N N . GLN A 1 199 ? -7.457 -3.605 28.565 1.00 90.62 199 GLN A N 1
ATOM 1492 C CA . GLN A 1 199 ? -6.360 -4.350 27.948 1.00 90.62 199 GLN A CA 1
ATOM 1493 C C . GLN A 1 199 ? -6.470 -5.849 28.270 1.00 90.62 199 GLN A C 1
ATOM 1495 O O . GLN A 1 199 ? -6.701 -6.229 29.414 1.00 90.62 199 GLN A O 1
ATOM 1500 N N . GLY A 1 200 ? -6.282 -6.695 27.255 1.00 88.00 200 GLY A N 1
ATOM 1501 C CA . GLY A 1 200 ? -6.403 -8.151 27.387 1.00 88.00 200 GLY A CA 1
ATOM 1502 C C . GLY A 1 200 ? -7.817 -8.693 27.166 1.00 88.00 200 GLY A C 1
ATOM 1503 O O . GLY A 1 200 ? -7.978 -9.908 27.106 1.00 88.00 200 GLY A O 1
ATOM 1504 N N . THR A 1 201 ? -8.824 -7.830 26.986 1.00 93.19 201 THR A N 1
ATOM 1505 C CA . THR A 1 201 ? -10.160 -8.267 26.553 1.00 93.19 201 THR A CA 1
ATOM 1506 C C . THR A 1 201 ? -10.053 -8.959 25.187 1.00 93.19 201 THR A C 1
ATOM 1508 O O . THR A 1 201 ? -9.503 -8.355 24.261 1.00 93.19 201 THR A O 1
ATOM 1511 N N . PRO A 1 202 ? -10.558 -10.198 25.030 1.00 91.75 202 PRO A N 1
ATOM 1512 C CA . PRO A 1 202 ? -10.567 -10.869 23.737 1.00 91.75 202 PRO A CA 1
ATOM 1513 C C . PRO A 1 202 ? -11.359 -10.077 22.692 1.00 91.75 202 PRO A C 1
ATOM 1515 O O . PRO A 1 202 ? -12.450 -9.580 22.974 1.00 91.75 202 PRO A O 1
ATOM 1518 N N . ILE A 1 203 ? -10.805 -9.988 21.484 1.00 94.44 203 ILE A N 1
ATOM 1519 C CA . ILE A 1 203 ? -11.468 -9.416 20.310 1.00 94.44 203 ILE A CA 1
ATOM 1520 C C . ILE A 1 203 ? -11.934 -10.598 19.460 1.00 94.44 203 ILE A C 1
ATOM 1522 O O . ILE A 1 203 ? -11.108 -11.338 18.928 1.00 94.44 203 ILE A O 1
ATOM 1526 N N . GLY A 1 204 ? -13.245 -10.804 19.390 1.00 93.81 204 GLY A N 1
ATOM 1527 C CA . GLY A 1 204 ? -13.865 -11.835 18.566 1.00 93.81 204 GLY A CA 1
ATOM 1528 C C . GLY A 1 204 ? -13.992 -11.411 17.106 1.00 93.81 204 GLY A C 1
ATOM 1529 O O . GLY A 1 204 ? -13.934 -10.222 16.775 1.00 93.81 204 GLY A O 1
ATOM 1530 N N . ALA A 1 205 ? -14.205 -12.388 16.228 1.00 93.44 205 ALA A N 1
ATOM 1531 C CA . ALA A 1 205 ? -14.531 -12.109 14.842 1.00 93.44 205 ALA A CA 1
ATOM 1532 C C . ALA A 1 205 ? -15.914 -11.444 14.768 1.00 93.44 205 ALA A C 1
ATOM 1534 O O . ALA A 1 205 ? -16.890 -11.885 15.372 1.00 93.44 205 ALA A O 1
ATOM 1535 N N . ALA A 1 206 ? -16.006 -10.354 14.013 1.00 93.06 206 ALA A N 1
ATOM 1536 C CA . ALA A 1 206 ? -17.273 -9.673 13.768 1.00 93.06 206 ALA A CA 1
ATOM 1537 C C . ALA A 1 206 ? -18.158 -10.511 12.844 1.00 93.06 206 ALA A C 1
ATOM 1539 O O . ALA A 1 206 ? -19.364 -10.340 12.837 1.00 93.06 206 ALA A O 1
ATOM 1540 N N . ARG A 1 207 ? -17.575 -11.424 12.073 1.00 93.50 207 ARG A N 1
ATOM 1541 C CA . ARG A 1 207 ? -18.259 -12.463 11.309 1.00 93.50 207 ARG A CA 1
ATOM 1542 C C . ARG A 1 207 ? -17.250 -13.580 11.071 1.00 93.50 207 ARG A C 1
ATOM 1544 O O . ARG A 1 207 ? -16.056 -13.292 10.972 1.00 93.50 207 ARG A O 1
ATOM 1551 N N . ALA A 1 208 ? -17.718 -14.816 10.937 1.00 92.44 208 ALA A N 1
ATOM 1552 C CA . ALA A 1 208 ? -16.844 -15.919 10.564 1.00 92.44 208 ALA A CA 1
ATOM 1553 C C . ALA A 1 208 ? -16.068 -15.601 9.275 1.00 92.44 208 ALA A C 1
ATOM 1555 O O . ALA A 1 208 ? -16.582 -14.938 8.366 1.00 92.44 208 ALA A O 1
ATOM 1556 N N . GLY A 1 209 ? -14.813 -16.026 9.202 1.00 91.75 209 GLY A N 1
ATOM 1557 C CA . GLY A 1 209 ? -13.948 -15.688 8.080 1.00 91.75 209 GLY A CA 1
ATOM 1558 C C . GLY A 1 209 ? -12.582 -16.347 8.150 1.00 91.75 209 GLY A C 1
ATOM 1559 O O . GLY A 1 209 ? -12.219 -16.992 9.133 1.00 91.75 209 GLY A O 1
ATOM 1560 N N . ARG A 1 210 ? -11.811 -16.170 7.078 1.00 84.38 210 ARG A N 1
ATOM 1561 C CA . ARG A 1 210 ? -10.422 -16.620 6.998 1.00 84.38 210 ARG A CA 1
ATOM 1562 C C . ARG A 1 210 ? -9.486 -15.461 7.301 1.00 84.38 210 ARG A C 1
ATOM 1564 O O . ARG A 1 210 ? -9.612 -14.386 6.721 1.00 84.38 210 ARG A O 1
ATOM 1571 N N . VAL A 1 211 ? -8.500 -15.695 8.156 1.00 83.19 211 VAL A N 1
ATOM 1572 C CA . VAL A 1 211 ? -7.428 -14.742 8.428 1.00 83.19 211 VAL A CA 1
ATOM 1573 C C . VAL A 1 211 ? -6.560 -14.590 7.182 1.00 83.19 211 VAL A C 1
ATOM 1575 O O . VAL A 1 211 ? -5.851 -15.514 6.787 1.00 83.19 211 VAL A O 1
ATOM 1578 N N . VAL A 1 212 ? -6.592 -13.410 6.566 1.00 67.38 212 VAL A N 1
ATOM 1579 C CA . VAL A 1 212 ? -5.745 -13.070 5.408 1.00 67.38 212 VAL A CA 1
ATOM 1580 C C . VAL A 1 212 ? -4.484 -12.306 5.807 1.00 67.38 212 VAL A C 1
ATOM 1582 O O . VAL A 1 212 ? -3.511 -12.271 5.055 1.00 67.38 212 VAL A O 1
ATOM 1585 N N . LEU A 1 213 ? -4.475 -11.692 6.992 1.00 77.31 213 LEU A N 1
ATOM 1586 C CA . LEU A 1 213 ? -3.290 -11.090 7.601 1.00 77.31 213 LEU A CA 1
ATOM 1587 C C . LEU A 1 213 ? -3.367 -11.239 9.117 1.00 77.31 213 LEU A C 1
ATOM 1589 O O . LEU A 1 213 ? -4.419 -10.986 9.695 1.00 77.31 213 LEU A O 1
ATOM 1593 N N . SER A 1 214 ? -2.246 -11.595 9.737 1.00 82.81 214 SER A N 1
ATOM 1594 C CA . SER A 1 214 ? -2.033 -11.519 11.181 1.00 82.81 214 SER A CA 1
ATOM 1595 C C . SER A 1 214 ? -0.580 -11.130 11.433 1.00 82.81 214 SER A C 1
ATOM 1597 O O . SER A 1 214 ? 0.305 -11.983 11.432 1.00 82.81 214 SER A O 1
ATOM 1599 N N . ASP A 1 215 ? -0.319 -9.825 11.530 1.00 73.38 215 ASP A N 1
ATOM 1600 C CA . ASP A 1 215 ? 1.035 -9.284 11.708 1.00 73.38 215 ASP A CA 1
ATOM 1601 C C . ASP A 1 215 ? 1.003 -7.823 12.200 1.00 73.38 215 ASP A C 1
ATOM 1603 O O . ASP A 1 215 ? -0.053 -7.220 12.410 1.00 73.38 215 ASP A O 1
ATOM 1607 N N . TRP A 1 216 ? 2.171 -7.221 12.397 1.00 73.12 216 TRP A N 1
ATOM 1608 C CA . TRP A 1 216 ? 2.340 -5.803 12.653 1.00 73.12 216 TRP A CA 1
ATOM 1609 C C . TRP A 1 216 ? 2.090 -4.959 11.396 1.00 73.12 216 TRP A C 1
ATOM 1611 O O . TRP A 1 216 ? 2.824 -5.020 10.414 1.00 73.12 216 TRP A O 1
ATOM 1621 N N . HIS A 1 217 ? 1.110 -4.067 11.475 1.00 69.44 217 HIS A N 1
ATOM 1622 C CA . HIS A 1 217 ? 0.799 -3.058 10.473 1.00 69.44 217 HIS A CA 1
ATOM 1623 C C . HIS A 1 217 ? 1.238 -1.665 10.950 1.00 69.44 217 HIS A C 1
ATOM 1625 O O . HIS A 1 217 ? 0.967 -1.266 12.080 1.00 69.44 217 HIS A O 1
ATOM 1631 N N . TYR A 1 218 ? 1.861 -0.869 10.078 1.00 52.50 218 TYR A N 1
ATOM 1632 C CA . TYR A 1 218 ? 2.441 0.436 10.440 1.00 52.50 218 TYR A CA 1
ATOM 1633 C C . TYR A 1 218 ? 1.448 1.407 11.111 1.00 52.50 218 TYR A C 1
ATOM 1635 O O . TYR A 1 218 ? 1.785 2.031 12.114 1.00 52.50 218 TYR A O 1
ATOM 1643 N N . ASP A 1 219 ? 0.222 1.514 10.590 1.00 59.03 219 ASP A N 1
ATOM 1644 C CA . ASP A 1 219 ? -0.786 2.448 11.119 1.00 59.03 219 ASP A CA 1
ATOM 1645 C C . ASP A 1 219 ? -1.656 1.864 12.240 1.00 59.03 219 ASP A C 1
ATOM 1647 O O . ASP A 1 219 ? -2.252 2.616 13.008 1.00 59.03 219 ASP A O 1
ATOM 1651 N N . TYR A 1 220 ? -1.739 0.535 12.323 1.00 74.25 220 TYR A N 1
ATOM 1652 C CA . TYR A 1 220 ? -2.694 -0.171 13.179 1.00 74.25 220 TYR A CA 1
ATOM 1653 C C . TYR A 1 220 ? -1.993 -1.016 14.251 1.00 74.25 220 TYR A C 1
ATOM 1655 O O . TYR A 1 220 ? -2.653 -1.634 15.065 1.00 74.25 220 TYR A O 1
ATOM 1663 N N . GLY A 1 221 ? -0.660 -1.045 14.320 1.00 82.12 221 GLY A N 1
ATOM 1664 C CA . GLY A 1 221 ? 0.060 -1.948 15.221 1.00 82.12 221 GLY A CA 1
ATOM 1665 C C . GLY A 1 221 ? -0.233 -3.415 14.896 1.00 82.12 221 GLY A C 1
ATOM 1666 O O . GLY A 1 221 ? -0.434 -3.764 13.734 1.00 82.12 221 GLY A O 1
ATOM 1667 N N . ARG A 1 222 ? -0.285 -4.294 15.902 1.00 84.62 222 ARG A N 1
ATOM 1668 C CA . ARG A 1 222 ? -0.682 -5.695 15.680 1.00 84.62 222 ARG A CA 1
ATOM 1669 C C . ARG A 1 222 ? -2.099 -5.743 15.121 1.00 84.62 222 ARG A C 1
ATOM 1671 O O . ARG A 1 222 ? -3.027 -5.231 15.748 1.00 84.62 222 ARG A O 1
ATOM 1678 N N . THR A 1 223 ? -2.221 -6.332 13.941 1.00 88.31 223 THR A N 1
ATOM 1679 C CA . THR A 1 223 ? -3.416 -6.265 13.114 1.00 88.31 223 THR A CA 1
ATOM 1680 C C . THR A 1 223 ? -3.813 -7.645 12.628 1.00 88.31 223 THR A C 1
ATOM 1682 O O . THR A 1 223 ? -2.956 -8.430 12.229 1.00 88.31 223 THR A O 1
ATOM 1685 N N . VAL A 1 224 ? -5.118 -7.905 12.616 1.00 89.94 224 VAL A N 1
ATOM 1686 C CA . VAL A 1 224 ? -5.728 -9.055 11.941 1.00 89.94 224 VAL A CA 1
ATOM 1687 C C . VAL A 1 224 ? -6.680 -8.541 10.874 1.00 89.94 224 VAL A C 1
ATOM 1689 O O . VAL A 1 224 ? -7.466 -7.636 11.142 1.00 89.94 224 VAL A O 1
ATOM 1692 N N . ILE A 1 225 ? -6.620 -9.107 9.671 1.00 85.06 225 ILE A N 1
ATOM 1693 C CA . ILE A 1 225 ? -7.626 -8.880 8.629 1.00 85.06 225 ILE A CA 1
ATOM 1694 C C . ILE A 1 225 ? -8.311 -10.210 8.341 1.00 85.06 225 ILE A C 1
ATOM 1696 O O . ILE A 1 225 ? -7.629 -11.204 8.078 1.00 85.06 225 ILE A O 1
ATOM 1700 N N . LEU A 1 226 ? -9.641 -10.214 8.383 1.00 85.56 226 LEU A N 1
ATOM 1701 C CA . LEU A 1 226 ? -10.469 -11.364 8.037 1.00 85.56 226 LEU A CA 1
ATOM 1702 C C . LEU A 1 226 ? -11.155 -11.126 6.698 1.00 85.56 226 LEU A C 1
ATOM 1704 O O . LEU A 1 226 ? -11.765 -10.077 6.508 1.00 85.56 226 LEU A O 1
ATOM 1708 N N . ASP A 1 227 ? -11.081 -12.108 5.807 1.00 80.44 227 ASP A N 1
ATOM 1709 C CA . ASP A 1 227 ? -11.931 -12.207 4.622 1.00 80.44 227 ASP A CA 1
ATOM 1710 C C . ASP A 1 227 ? -13.176 -13.032 4.966 1.00 80.44 227 ASP A C 1
ATOM 1712 O O . ASP A 1 227 ? -13.071 -14.160 5.457 1.00 80.44 227 ASP A O 1
ATOM 1716 N N . HIS A 1 228 ? -14.352 -12.458 4.724 1.00 86.25 228 HIS A N 1
ATOM 1717 C CA . HIS A 1 228 ? -15.649 -13.089 4.980 1.00 86.25 228 HIS A CA 1
ATOM 1718 C C . HIS A 1 228 ? -16.291 -13.649 3.702 1.00 86.25 228 HIS A C 1
ATOM 1720 O O . HIS A 1 228 ? -17.413 -14.156 3.754 1.00 86.25 228 HIS A O 1
ATOM 1726 N N . GLY A 1 229 ? -15.606 -13.547 2.558 1.00 73.69 229 GLY A N 1
ATOM 1727 C CA . GLY A 1 229 ? -16.185 -13.771 1.241 1.00 73.69 229 GLY A CA 1
ATOM 1728 C C . GLY A 1 229 ? -17.000 -12.569 0.756 1.00 73.69 229 GLY A C 1
ATOM 1729 O O . GLY A 1 229 ? -17.140 -11.559 1.444 1.00 73.69 229 GLY A O 1
ATOM 1730 N N . GLU A 1 230 ? -17.526 -12.663 -0.468 1.00 74.56 230 GLU A N 1
ATOM 1731 C CA . GLU A 1 230 ? -18.402 -11.633 -1.069 1.00 74.56 230 GLU A CA 1
ATOM 1732 C C . GLU A 1 230 ? -17.751 -10.237 -1.181 1.00 74.56 230 GLU A C 1
ATOM 1734 O O . GLU A 1 230 ? -18.435 -9.223 -1.283 1.00 74.56 230 GLU A O 1
ATOM 1739 N N . GLY A 1 231 ? -16.414 -10.176 -1.167 1.00 63.78 231 GLY A N 1
ATOM 1740 C CA . GLY A 1 231 ? -15.661 -8.919 -1.174 1.00 63.78 231 GLY A CA 1
ATOM 1741 C C . GLY A 1 231 ? -15.694 -8.159 0.157 1.00 63.78 231 GLY A C 1
ATOM 1742 O O . GLY A 1 231 ? -15.309 -6.991 0.196 1.00 63.78 231 GLY A O 1
ATOM 1743 N N . LEU A 1 232 ? -16.145 -8.795 1.242 1.00 74.38 232 LEU A N 1
ATOM 1744 C CA . LEU A 1 232 ? -16.196 -8.210 2.577 1.00 74.38 232 LEU A CA 1
ATOM 1745 C C . LEU A 1 232 ? -14.988 -8.621 3.404 1.00 74.38 232 LEU A C 1
ATOM 1747 O O . LEU A 1 232 ? -14.615 -9.791 3.482 1.00 74.38 232 LEU A O 1
ATOM 1751 N N . SER A 1 233 ? -14.414 -7.652 4.105 1.00 83.00 233 SER A N 1
ATOM 1752 C CA . SER A 1 233 ? -13.339 -7.908 5.052 1.00 83.00 233 SER A CA 1
ATOM 1753 C C . SER A 1 233 ? -13.458 -7.004 6.267 1.00 83.00 233 SER A C 1
ATOM 1755 O O . SER A 1 233 ? -13.964 -5.884 6.176 1.00 83.00 233 SER A O 1
ATOM 1757 N N . THR A 1 234 ? -12.964 -7.478 7.404 1.00 87.94 234 THR A N 1
ATOM 1758 C CA . THR A 1 234 ? -12.822 -6.674 8.623 1.00 87.94 234 THR A CA 1
ATOM 1759 C C . THR A 1 234 ? -11.358 -6.559 9.010 1.00 87.94 234 THR A C 1
ATOM 1761 O O . THR A 1 234 ? -10.574 -7.481 8.795 1.00 87.94 234 THR A O 1
ATOM 1764 N N . LEU A 1 235 ? -10.983 -5.404 9.564 1.00 90.19 235 LEU A N 1
ATOM 1765 C CA . LEU A 1 235 ? -9.644 -5.127 10.075 1.00 90.19 235 LEU A CA 1
ATOM 1766 C C . LEU A 1 235 ? -9.737 -4.850 11.574 1.00 90.19 235 LEU A C 1
ATOM 1768 O O . LEU A 1 235 ? -10.454 -3.947 12.003 1.00 90.19 235 LEU A O 1
ATOM 1772 N N . TYR A 1 236 ? -8.960 -5.594 12.352 1.00 92.81 236 TYR A N 1
ATOM 1773 C CA . TYR A 1 236 ? -8.792 -5.421 13.790 1.00 92.81 236 TYR A CA 1
ATOM 1774 C C . TYR A 1 236 ? -7.406 -4.864 14.043 1.00 92.81 236 TYR A C 1
ATOM 1776 O O . TYR A 1 236 ? -6.422 -5.552 13.795 1.00 92.81 236 TYR A O 1
ATOM 1784 N N . GLY A 1 237 ? -7.329 -3.620 14.505 1.00 90.94 237 GLY A N 1
ATOM 1785 C CA . GLY A 1 237 ? -6.076 -2.947 14.823 1.00 90.94 237 GLY A CA 1
ATOM 1786 C C . GLY A 1 237 ? -5.858 -2.792 16.325 1.00 90.94 237 GLY A C 1
A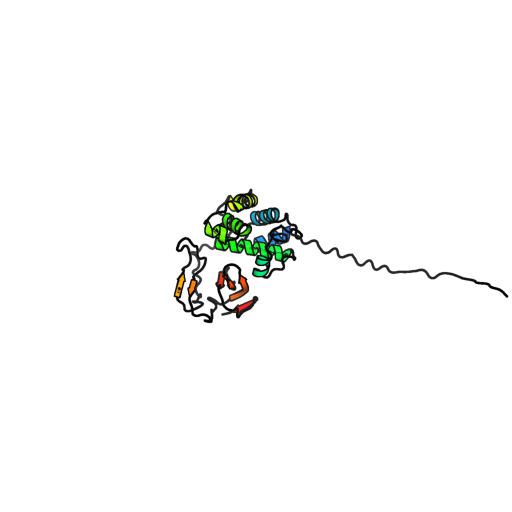TOM 1787 O O . GLY A 1 237 ? -6.762 -2.962 17.137 1.00 90.94 237 GLY A O 1
ATOM 1788 N N . HIS A 1 238 ? -4.640 -2.403 16.672 1.00 89.88 238 HIS A N 1
ATOM 1789 C CA . HIS A 1 238 ? -4.165 -2.032 18.002 1.00 89.88 238 HIS A CA 1
ATOM 1790 C C . HIS A 1 238 ? -4.234 -3.162 19.035 1.00 89.88 238 HIS A C 1
ATOM 1792 O O . HIS A 1 238 ? -4.284 -2.907 20.239 1.00 89.88 238 HIS A O 1
ATOM 1798 N N . ALA A 1 239 ? -4.169 -4.417 18.583 1.00 90.19 239 ALA A N 1
ATOM 1799 C CA . ALA A 1 239 ? -4.145 -5.562 19.480 1.00 90.19 239 ALA A CA 1
ATOM 1800 C C . ALA A 1 239 ? -2.858 -5.590 20.331 1.00 90.19 239 ALA A C 1
ATOM 1802 O O . ALA A 1 239 ? -1.758 -5.243 19.885 1.00 90.19 239 ALA A O 1
ATOM 1803 N N . SER A 1 240 ? -2.968 -6.048 21.578 1.00 88.88 240 SER A N 1
ATOM 1804 C CA . SER A 1 240 ? -1.796 -6.274 22.433 1.00 88.88 240 SER A CA 1
ATOM 1805 C C . SER A 1 240 ? -1.017 -7.526 22.013 1.00 88.88 240 SER A C 1
ATOM 1807 O O . SER A 1 240 ? 0.211 -7.527 22.075 1.00 88.88 240 SER A O 1
ATOM 1809 N N . VAL A 1 241 ? -1.714 -8.554 21.526 1.00 90.88 241 VAL A N 1
ATOM 1810 C CA . VAL A 1 241 ? -1.184 -9.841 21.057 1.00 90.88 241 VAL A CA 1
ATOM 1811 C C . VAL A 1 241 ? -2.074 -10.379 19.933 1.00 90.88 241 VAL A C 1
ATOM 1813 O O . VAL A 1 241 ? -3.263 -10.071 19.900 1.00 90.88 241 VAL A O 1
ATOM 1816 N N . LEU A 1 242 ? -1.503 -11.159 19.014 1.00 91.44 242 LEU A N 1
ATOM 1817 C CA . LEU A 1 242 ? -2.254 -11.867 17.975 1.00 91.44 242 LEU A CA 1
ATOM 1818 C C . LEU A 1 242 ? -2.356 -13.340 18.362 1.00 91.44 242 LEU A C 1
ATOM 1820 O O . LEU A 1 242 ? -1.339 -13.963 18.655 1.00 91.44 242 LEU A O 1
ATOM 1824 N N . LEU A 1 243 ? -3.581 -13.863 18.407 1.00 93.25 243 LEU A N 1
ATOM 1825 C CA . LEU A 1 243 ? -3.872 -15.241 18.830 1.00 93.25 243 LEU A CA 1
ATOM 1826 C C . LEU A 1 243 ? -4.145 -16.187 17.653 1.00 93.25 243 LEU A C 1
ATOM 1828 O O . LEU A 1 243 ? -4.348 -17.375 17.865 1.00 93.25 243 LEU A O 1
ATOM 1832 N N . VAL A 1 244 ? -4.162 -15.649 16.434 1.00 91.94 244 VAL A N 1
ATOM 1833 C CA . VAL A 1 244 ? -4.449 -16.367 15.187 1.00 91.94 244 VAL A CA 1
ATOM 1834 C C . VAL A 1 244 ? -3.367 -16.053 14.162 1.00 91.94 244 VAL A C 1
ATOM 1836 O O . VAL A 1 244 ? -2.767 -14.980 14.218 1.00 91.94 244 VAL A O 1
ATOM 1839 N N . GLY A 1 245 ? -3.096 -16.972 13.246 1.00 79.69 245 GLY A N 1
ATOM 1840 C CA . GLY A 1 245 ? -2.150 -16.833 12.143 1.00 79.69 245 GLY A CA 1
ATOM 1841 C C . GLY A 1 245 ? -2.844 -16.664 10.792 1.00 79.69 245 GLY A C 1
ATOM 1842 O O . GLY A 1 245 ? -4.039 -16.911 10.644 1.00 79.69 245 GLY A O 1
ATOM 1843 N N . ALA A 1 246 ? -2.090 -16.234 9.778 1.00 75.94 246 ALA A N 1
ATOM 1844 C CA . ALA A 1 246 ? -2.596 -16.203 8.407 1.00 75.94 246 ALA A CA 1
ATOM 1845 C C . ALA A 1 246 ? -2.998 -17.615 7.944 1.00 75.94 246 ALA A C 1
ATOM 1847 O O . ALA A 1 246 ? -2.237 -18.566 8.104 1.00 75.94 246 ALA A O 1
ATOM 1848 N N . GLY A 1 247 ? -4.182 -17.733 7.345 1.00 69.75 247 GLY A N 1
ATOM 1849 C CA . GLY A 1 247 ? -4.765 -18.998 6.901 1.00 69.75 247 GLY A CA 1
ATOM 1850 C C . GLY A 1 247 ? -5.787 -19.597 7.867 1.00 69.75 247 GLY A C 1
ATOM 1851 O O . GLY A 1 247 ? -6.628 -20.369 7.402 1.00 69.75 247 GLY A O 1
ATOM 1852 N N . ASP A 1 248 ? -5.779 -19.206 9.144 1.00 88.50 248 ASP A N 1
ATOM 1853 C CA . ASP A 1 248 ? -6.730 -19.706 10.140 1.00 88.50 248 ASP A CA 1
ATOM 1854 C C . ASP A 1 248 ? -8.172 -19.335 9.779 1.00 88.50 248 ASP A C 1
ATOM 1856 O O . ASP A 1 248 ? -8.437 -18.303 9.157 1.00 88.50 248 ASP A O 1
ATOM 1860 N N . VAL A 1 249 ? -9.116 -20.185 10.176 1.00 92.31 249 VAL A N 1
ATOM 1861 C CA . VAL A 1 249 ? -10.553 -19.904 10.092 1.00 92.31 249 VAL A CA 1
ATOM 1862 C C . VAL A 1 249 ? -11.041 -19.578 11.495 1.00 92.31 249 VAL A C 1
ATOM 1864 O O . VAL A 1 249 ? -10.737 -20.304 12.439 1.00 92.31 249 VAL A O 1
ATOM 1867 N N . VAL A 1 250 ? -11.768 -18.473 11.623 1.00 91.25 250 VAL A N 1
ATOM 1868 C CA . VAL A 1 250 ? -12.301 -17.970 12.892 1.00 91.25 250 VAL A CA 1
ATOM 1869 C C . VAL A 1 250 ? -13.805 -17.760 12.772 1.00 91.25 250 VAL A C 1
ATOM 1871 O O . VAL A 1 250 ? -14.291 -17.436 11.686 1.00 91.25 250 VAL A O 1
ATOM 1874 N N . GLU A 1 251 ? -14.521 -17.935 13.880 1.00 85.31 251 GLU A N 1
ATOM 1875 C CA . GLU A 1 251 ? -15.980 -17.793 13.995 1.00 85.31 251 GLU A CA 1
ATOM 1876 C C . GLU A 1 251 ? -16.365 -16.721 15.021 1.00 85.31 251 GLU A C 1
ATOM 1878 O O . GLU A 1 251 ? -15.637 -16.568 16.032 1.00 85.31 251 GLU A O 1
#

Secondary structure (DSSP, 8-state):
------------------------PPPP-HHHHHHHHHHHHT--HHHHHHHHHHHTSS-TT-B-TT--BTTTTB-HHHHHHHT--TTSHHHHHHHHHHHHHHHHHHHSSHHHHHHHHHH-HHHHHHHTS--HHHHHHHHHHHTT-GGGT-TT-SS------SS---------SS--EEEE-SEEETTEEESS-EEE--TT-----SS-EEEEEEEEETTTEEEEEEEEETTEEEEEEEESS----TT-EE-

Nearest PDB structures (foldseek):
  5aa3-assembly1_A  TM=9.056E-01  e=1.052E-04  Pseudomonas aeruginosa BWHPSA013
  5aa2-assembly2_B  TM=9.073E-01  e=1.423E-04  Pseudomonas aeruginosa BWHPSA013
  4p11-assembly1_A  TM=8.466E-01  e=9.319E-05  Pseudomonas aeruginosa PAO1
  5aa4-assembly4_D  TM=7.278E-01  e=6.484E-05  Pseudomonas aeruginosa BWHPSA013
  5aa1-assembly2_B  TM=7.034E-01  e=5.745E-05  Pseudomonas aeruginosa BWHPSA013